Protein AF-A0A972EJI6-F1 (afdb_monomer_lite)

Structure (mmCIF, N/CA/C/O backbone):
data_AF-A0A972EJI6-F1
#
_entry.id   AF-A0A972EJI6-F1
#
loop_
_atom_site.group_PDB
_atom_site.id
_atom_site.type_symbol
_atom_site.label_atom_id
_atom_site.label_alt_id
_atom_site.label_comp_id
_atom_site.label_asym_id
_atom_site.label_entity_id
_atom_site.label_seq_id
_atom_site.pdbx_PDB_ins_code
_atom_site.Cartn_x
_atom_site.Cartn_y
_atom_site.Cartn_z
_atom_site.occupancy
_atom_site.B_iso_or_equiv
_atom_site.auth_seq_id
_atom_site.auth_comp_id
_atom_site.auth_asym_id
_atom_site.auth_atom_id
_atom_site.pdbx_PDB_model_num
ATOM 1 N N . MET A 1 1 ? -33.332 1.200 27.938 1.00 52.50 1 MET A N 1
ATOM 2 C CA . MET A 1 1 ? -32.001 1.817 27.759 1.00 52.50 1 MET A CA 1
ATOM 3 C C . MET A 1 1 ? -31.130 1.325 28.891 1.00 52.50 1 MET A C 1
ATOM 5 O O . MET A 1 1 ? -31.566 1.422 30.030 1.00 52.50 1 MET A O 1
ATOM 9 N N . THR A 1 2 ? -29.968 0.755 28.588 1.00 66.50 2 THR A N 1
ATOM 10 C CA . THR A 1 2 ? -28.973 0.413 29.611 1.00 66.50 2 THR A CA 1
ATOM 11 C C . THR A 1 2 ? -28.464 1.700 30.270 1.00 66.50 2 THR A C 1
ATOM 13 O O . THR A 1 2 ? -28.158 2.647 29.538 1.00 66.50 2 THR A O 1
ATOM 16 N N . PRO A 1 3 ? -28.392 1.779 31.609 1.00 81.88 3 PRO A N 1
ATOM 17 C CA . PRO A 1 3 ? -27.899 2.966 32.300 1.00 81.88 3 PRO A CA 1
ATOM 18 C C . PRO A 1 3 ? -26.438 3.244 31.931 1.00 81.88 3 PRO A C 1
ATOM 20 O O . PRO A 1 3 ? -25.644 2.316 31.776 1.00 81.88 3 PRO A O 1
ATOM 23 N N . THR A 1 4 ? -26.069 4.517 31.803 1.00 83.44 4 THR A N 1
ATOM 24 C CA . THR A 1 4 ? -24.697 4.946 31.491 1.00 83.44 4 THR A CA 1
ATOM 25 C C . THR A 1 4 ? -24.092 5.739 32.642 1.00 83.44 4 THR A C 1
ATOM 27 O O . THR A 1 4 ? -24.804 6.487 33.309 1.00 83.44 4 THR A O 1
ATOM 30 N N . GLN A 1 5 ? -22.779 5.628 32.842 1.00 84.69 5 GLN A N 1
ATOM 31 C CA . GLN A 1 5 ? -22.019 6.412 33.820 1.00 84.69 5 GLN A CA 1
ATOM 32 C C . GLN A 1 5 ? -20.759 7.008 33.188 1.00 84.69 5 GLN A C 1
ATOM 34 O O . GLN A 1 5 ? -20.242 6.479 32.205 1.00 84.69 5 GLN A O 1
ATOM 39 N N . TRP A 1 6 ? -20.256 8.099 33.761 1.00 80.69 6 TRP A N 1
ATOM 40 C CA . TRP A 1 6 ? -18.961 8.659 33.386 1.00 80.69 6 TRP A CA 1
ATOM 41 C C . TRP A 1 6 ? -17.850 7.956 34.157 1.00 80.69 6 TRP A C 1
ATOM 43 O O . TRP A 1 6 ? -17.898 7.885 35.383 1.00 80.69 6 TRP A O 1
ATOM 53 N N . LEU A 1 7 ? -16.843 7.466 33.441 1.00 73.50 7 LEU A N 1
ATOM 54 C CA . LEU A 1 7 ? -15.664 6.844 34.028 1.00 73.50 7 LEU A CA 1
ATOM 55 C C . LEU A 1 7 ? -14.427 7.311 33.264 1.00 73.50 7 LEU A C 1
ATOM 57 O O . LEU A 1 7 ? -14.339 7.117 32.054 1.00 73.50 7 LEU A O 1
ATOM 61 N N . ASP A 1 8 ? -13.500 7.968 33.960 1.00 76.12 8 ASP A N 1
ATOM 62 C CA . ASP A 1 8 ? -12.269 8.532 33.384 1.00 76.12 8 ASP A CA 1
ATOM 63 C C . ASP A 1 8 ? -12.517 9.429 32.151 1.00 76.12 8 ASP A C 1
ATOM 65 O O . ASP A 1 8 ? -11.755 9.424 31.187 1.00 76.12 8 ASP A O 1
ATOM 69 N N . GLY A 1 9 ? -13.625 10.182 32.154 1.00 69.12 9 GLY A N 1
ATOM 70 C CA . GLY A 1 9 ? -14.005 11.064 31.044 1.00 69.12 9 GLY A CA 1
ATOM 71 C C . GLY A 1 9 ? -14.649 10.362 29.842 1.00 69.12 9 GLY A C 1
ATOM 72 O O . GLY A 1 9 ? -14.897 11.010 28.829 1.00 69.12 9 GLY A O 1
ATOM 73 N N . VAL A 1 10 ? -14.963 9.067 29.943 1.00 66.94 10 VAL A N 1
ATOM 74 C CA . VAL A 1 10 ? -15.654 8.288 28.904 1.00 66.94 10 VAL A CA 1
ATOM 75 C C . VAL A 1 10 ? -17.023 7.840 29.417 1.00 66.94 10 VAL A C 1
ATOM 77 O O . VAL A 1 10 ? -17.150 7.371 30.548 1.00 66.94 10 VAL A O 1
ATOM 80 N N . LEU A 1 11 ? -18.062 7.982 28.589 1.00 70.81 11 LEU A N 1
ATOM 81 C CA . LEU A 1 11 ? -19.398 7.482 28.907 1.00 70.81 11 LEU A CA 1
ATOM 82 C C . LEU A 1 11 ? -19.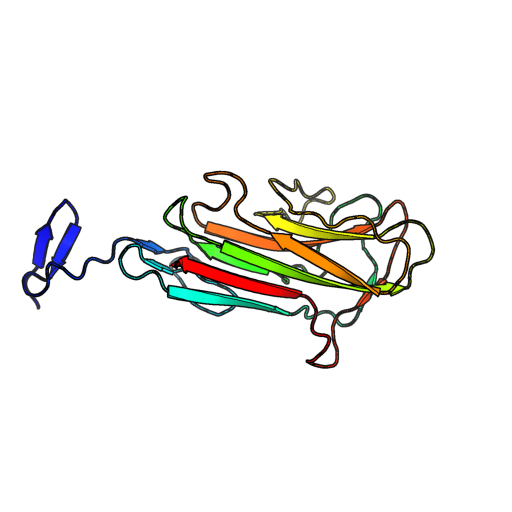441 5.966 28.657 1.00 70.81 11 LEU A C 1
ATOM 84 O O . LEU A 1 11 ? -19.216 5.512 27.536 1.00 70.81 11 LEU A O 1
ATOM 88 N N . VAL A 1 12 ? -19.716 5.182 29.697 1.00 73.81 12 VAL A N 1
ATOM 89 C CA . VAL A 1 12 ? -19.691 3.711 29.661 1.00 73.81 12 VAL A CA 1
ATOM 90 C C . VAL A 1 12 ? -21.018 3.124 30.132 1.00 73.81 12 VAL A C 1
ATOM 92 O O . VAL A 1 12 ? -21.779 3.781 30.844 1.00 73.81 12 VAL A O 1
ATOM 95 N N . SER A 1 13 ? -21.292 1.868 29.768 1.00 81.88 13 SER A N 1
ATOM 96 C CA . SER A 1 13 ? -22.402 1.117 30.367 1.00 81.88 13 SER A CA 1
ATOM 97 C C . SER A 1 13 ? -22.165 0.949 31.869 1.00 81.88 13 SER A C 1
ATOM 99 O O . SER A 1 13 ? -21.093 0.506 32.288 1.00 81.88 13 SER A O 1
ATOM 101 N N . ALA A 1 14 ? -23.166 1.277 32.685 1.00 82.75 14 ALA A N 1
ATOM 102 C CA . ALA A 1 14 ? -23.089 1.136 34.136 1.00 82.75 14 ALA A CA 1
ATOM 103 C C . ALA A 1 14 ? -22.939 -0.331 34.577 1.00 82.75 14 ALA A C 1
ATOM 105 O O . ALA A 1 14 ? -22.300 -0.610 35.586 1.00 82.75 14 ALA A O 1
ATOM 106 N N . GLU A 1 15 ? -23.472 -1.263 33.788 1.00 86.25 15 GLU A N 1
ATOM 107 C CA . GLU A 1 15 ? -23.472 -2.708 34.059 1.00 86.25 15 GLU A CA 1
A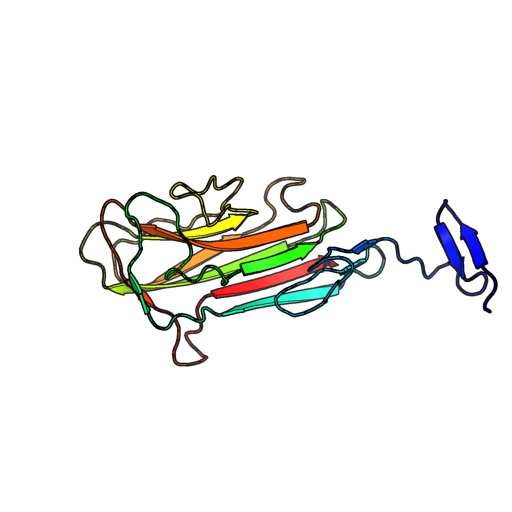TOM 108 C C . GLU A 1 15 ? -22.178 -3.399 33.612 1.00 86.25 15 GLU A C 1
ATOM 110 O O . GLU A 1 15 ? -21.918 -4.553 33.943 1.00 86.25 15 GLU A O 1
ATOM 115 N N . SER A 1 16 ? -21.365 -2.718 32.806 1.00 78.19 16 SER A N 1
ATOM 116 C CA . SER A 1 16 ? -20.155 -3.280 32.205 1.00 78.19 16 SER A CA 1
ATOM 117 C C . SER A 1 16 ? -19.075 -2.206 32.011 1.00 78.19 16 SER A C 1
ATOM 119 O O . SER A 1 16 ? -18.598 -2.003 30.894 1.00 78.19 16 SER A O 1
ATOM 121 N N . PRO A 1 17 ? -18.640 -1.524 33.092 1.00 70.94 17 PRO A N 1
ATOM 122 C CA . PRO A 1 17 ? -17.710 -0.389 33.018 1.00 70.94 17 PRO A CA 1
ATOM 123 C C . PRO A 1 17 ? -16.302 -0.757 32.511 1.00 70.94 17 PRO A C 1
ATOM 125 O O . PRO A 1 17 ? -15.508 0.126 32.180 1.00 70.94 17 PRO A O 1
ATOM 128 N N . ALA A 1 18 ? -15.992 -2.057 32.442 1.00 69.00 18 ALA A N 1
ATOM 129 C CA . ALA A 1 18 ? -14.756 -2.590 31.876 1.00 69.00 18 ALA A CA 1
ATOM 130 C C . ALA A 1 18 ? -14.738 -2.589 30.333 1.00 69.00 18 ALA A C 1
ATOM 132 O O . ALA A 1 18 ? -13.664 -2.560 29.736 1.00 69.00 18 ALA A O 1
ATOM 133 N N . TYR A 1 19 ? -15.900 -2.579 29.669 1.00 59.84 19 TYR A N 1
ATOM 134 C CA . TYR A 1 19 ? -15.992 -2.568 28.207 1.00 59.84 19 TYR A CA 1
ATOM 135 C C . TYR A 1 19 ? -15.984 -1.127 27.693 1.00 59.84 19 TYR A C 1
ATOM 137 O O . TYR A 1 19 ? -17.023 -0.522 27.431 1.00 59.84 19 TYR A O 1
ATOM 145 N N . ARG A 1 20 ? -14.779 -0.564 27.577 1.00 65.75 20 ARG A N 1
ATOM 146 C CA . ARG A 1 20 ? -14.538 0.782 27.040 1.00 65.75 20 ARG A CA 1
ATOM 147 C C . ARG A 1 20 ? -14.055 0.669 25.599 1.00 65.75 20 ARG A C 1
ATOM 149 O O . ARG A 1 20 ? -13.001 0.075 25.362 1.00 65.75 20 ARG A O 1
ATOM 156 N N . TYR A 1 21 ? -14.769 1.273 24.650 1.00 66.94 21 TYR A N 1
ATOM 157 C CA . TYR A 1 21 ? -14.193 1.526 23.330 1.00 66.94 21 TYR A CA 1
ATOM 158 C C . TYR A 1 21 ? -13.348 2.796 23.420 1.00 66.94 21 TYR A C 1
ATOM 160 O O . TYR A 1 21 ? -13.871 3.907 23.350 1.00 66.94 21 TYR A O 1
ATOM 168 N N . LEU A 1 22 ? -12.045 2.623 23.629 1.00 74.44 22 LEU A N 1
ATOM 169 C CA . LEU A 1 22 ? -11.073 3.691 23.441 1.00 74.44 22 LEU A CA 1
ATOM 170 C C . LEU A 1 22 ? -10.313 3.369 22.165 1.00 74.44 22 LEU A C 1
ATOM 172 O O . LEU A 1 22 ? -9.576 2.387 22.095 1.00 74.44 22 LEU A O 1
ATOM 176 N N . GLY A 1 23 ? -10.566 4.152 21.130 1.00 78.12 23 GLY A N 1
ATOM 177 C CA . GLY A 1 23 ? -10.145 3.788 19.797 1.00 78.12 23 GLY A CA 1
ATOM 178 C C . GLY A 1 23 ? -10.252 4.935 18.817 1.00 78.12 23 GLY A C 1
ATOM 179 O O . GLY A 1 23 ? -10.866 5.962 19.102 1.00 78.12 23 GLY A O 1
ATOM 180 N N . THR A 1 24 ? -9.677 4.730 17.642 1.00 83.81 24 THR A N 1
ATOM 181 C CA . THR A 1 24 ? -9.702 5.703 16.551 1.00 83.81 24 THR A CA 1
ATOM 182 C C . THR A 1 24 ? -10.513 5.120 15.408 1.00 83.81 24 THR A C 1
ATOM 184 O O . THR A 1 24 ? -10.390 3.935 15.094 1.00 83.81 24 THR A O 1
ATOM 187 N N . ILE A 1 25 ? -11.359 5.945 14.793 1.00 88.38 25 ILE A N 1
ATOM 188 C CA . ILE A 1 25 ? -12.109 5.578 13.592 1.00 88.38 25 ILE A CA 1
ATOM 189 C C . ILE A 1 25 ? -11.678 6.502 12.456 1.00 88.38 25 ILE A C 1
ATOM 191 O O . ILE A 1 25 ? -11.780 7.722 12.560 1.00 88.38 25 ILE A O 1
ATOM 195 N N . GLY A 1 26 ? -11.192 5.908 11.371 1.00 87.56 26 GLY A N 1
ATOM 196 C CA . GLY A 1 26 ? -10.945 6.576 10.103 1.00 87.56 26 GLY A CA 1
ATOM 197 C C . GLY A 1 26 ? -12.219 6.649 9.262 1.00 87.56 26 GLY A C 1
ATOM 198 O O . GLY A 1 26 ? -13.062 5.746 9.286 1.00 87.56 26 GLY A O 1
ATOM 199 N N . LEU A 1 27 ? -12.354 7.723 8.489 1.00 87.50 27 LEU A N 1
ATOM 200 C CA . LEU A 1 27 ? -13.422 7.862 7.505 1.00 87.50 27 LEU A CA 1
ATOM 201 C C . LEU A 1 27 ? -12.928 7.420 6.129 1.00 87.50 27 LEU A C 1
ATOM 203 O O . LEU A 1 27 ? -11.801 7.693 5.725 1.00 87.50 27 LEU A O 1
ATOM 207 N N . THR A 1 28 ? -13.803 6.747 5.391 1.00 85.25 28 THR A N 1
ATOM 208 C CA . THR A 1 28 ? -13.543 6.311 4.010 1.00 85.25 28 THR A CA 1
ATOM 209 C C . THR A 1 28 ? -14.260 7.150 2.969 1.00 85.25 28 THR A C 1
ATOM 211 O O . THR A 1 28 ? -13.822 7.178 1.822 1.00 85.25 28 THR A O 1
ATOM 214 N N . ALA A 1 29 ? -15.330 7.818 3.392 1.00 81.94 29 ALA A N 1
ATOM 215 C CA . ALA A 1 29 ? -16.074 8.851 2.691 1.00 81.94 29 ALA A CA 1
ATOM 216 C C . ALA A 1 29 ? -16.778 9.726 3.745 1.00 81.94 29 ALA A C 1
ATOM 218 O O . ALA A 1 29 ? -16.687 9.451 4.946 1.00 81.94 29 ALA A O 1
ATOM 219 N N . ASN A 1 30 ? -17.500 10.759 3.310 1.00 80.81 30 ASN A N 1
ATOM 220 C CA . ASN A 1 30 ? -18.225 11.655 4.211 1.00 80.81 30 ASN A CA 1
ATOM 221 C C . ASN A 1 30 ? -19.192 10.880 5.116 1.00 80.81 30 ASN A C 1
ATOM 223 O O . ASN A 1 30 ? -20.197 10.347 4.653 1.00 80.81 30 ASN A O 1
ATOM 227 N N . GLY A 1 31 ? -18.861 10.813 6.408 1.00 78.69 31 GLY A N 1
ATOM 228 C CA . GLY A 1 31 ? -19.663 10.134 7.428 1.00 78.69 31 GLY A CA 1
ATOM 229 C C . GLY A 1 31 ? -19.680 8.603 7.344 1.00 78.69 31 GLY A C 1
ATOM 230 O O . GLY A 1 31 ? -20.429 7.980 8.090 1.00 78.69 31 GLY A O 1
ATOM 231 N N . VAL A 1 32 ? -18.875 7.983 6.473 1.00 84.62 32 VAL A N 1
ATOM 232 C CA . VAL A 1 32 ? -18.873 6.524 6.272 1.00 84.62 32 VAL A CA 1
ATOM 233 C C . VAL A 1 32 ? -17.516 5.932 6.629 1.00 84.62 32 VAL A C 1
ATOM 235 O O . VAL A 1 32 ? -16.483 6.313 6.070 1.00 84.62 32 VAL A O 1
ATOM 238 N N . THR A 1 33 ? -17.526 4.930 7.505 1.00 86.00 33 THR A N 1
ATOM 239 C CA . THR A 1 33 ? -16.377 4.066 7.785 1.00 86.00 33 THR A CA 1
ATOM 240 C C . THR A 1 33 ? -16.641 2.660 7.253 1.00 86.00 33 THR A C 1
ATOM 242 O O . THR A 1 33 ? -17.786 2.208 7.205 1.00 86.00 33 THR A O 1
ATOM 245 N N . LYS A 1 34 ? -15.588 1.967 6.829 1.00 85.44 34 LYS A N 1
ATOM 246 C CA . LYS A 1 34 ? -15.645 0.548 6.474 1.00 85.44 34 LYS A CA 1
ATOM 247 C C . LYS A 1 34 ? -14.439 -0.148 7.059 1.00 85.44 34 LYS A C 1
ATOM 249 O O . LYS A 1 34 ? -13.348 0.414 7.060 1.00 85.44 34 LYS A O 1
ATOM 254 N N . ASP A 1 35 ? -14.644 -1.386 7.478 1.00 88.75 35 ASP A N 1
ATOM 255 C CA . ASP A 1 35 ? -13.554 -2.228 7.922 1.00 88.75 35 ASP A CA 1
ATOM 256 C C . ASP A 1 35 ? -13.437 -3.477 7.060 1.00 88.75 35 ASP A C 1
ATOM 258 O O . ASP A 1 35 ? -14.309 -4.342 7.043 1.00 88.75 35 ASP A O 1
ATOM 262 N N . THR A 1 36 ? -12.372 -3.535 6.275 1.00 91.75 36 THR A N 1
ATOM 263 C CA . THR A 1 36 ? -12.149 -4.557 5.256 1.00 91.75 36 THR A CA 1
ATOM 264 C C . THR A 1 36 ? -10.668 -4.915 5.187 1.00 91.75 36 THR A C 1
ATOM 266 O O . THR A 1 36 ? -9.815 -4.261 5.780 1.00 91.75 36 THR A O 1
ATOM 269 N N . VAL A 1 37 ? -10.334 -5.950 4.418 1.00 92.12 37 VAL A N 1
ATOM 270 C CA . VAL A 1 37 ? -8.941 -6.379 4.214 1.00 92.12 37 VAL A CA 1
ATOM 271 C C . VAL A 1 37 ? -8.084 -5.308 3.510 1.00 92.12 37 VAL A C 1
ATOM 273 O O . VAL A 1 37 ? -6.866 -5.328 3.642 1.00 92.12 37 VAL A O 1
ATOM 276 N N . THR A 1 38 ? -8.679 -4.349 2.797 1.00 93.00 38 THR A N 1
ATOM 277 C CA . THR A 1 38 ? -7.950 -3.226 2.173 1.00 93.00 38 THR A CA 1
ATOM 278 C C . THR A 1 38 ? -7.983 -1.947 3.005 1.00 93.00 38 THR A C 1
ATOM 280 O O . THR A 1 38 ? -7.195 -1.038 2.759 1.00 93.00 38 THR A O 1
ATOM 283 N N . ASP A 1 39 ? -8.899 -1.860 3.969 1.00 93.38 39 ASP A N 1
ATOM 284 C CA . ASP A 1 39 ? -9.193 -0.650 4.731 1.00 93.38 39 ASP A CA 1
ATOM 285 C C . ASP A 1 39 ? -9.452 -1.008 6.192 1.00 93.38 39 ASP A C 1
ATOM 287 O O . ASP A 1 39 ? -10.551 -1.439 6.535 1.00 93.38 39 ASP A O 1
ATOM 291 N N . ARG A 1 40 ? -8.454 -0.829 7.055 1.00 92.81 40 ARG A N 1
ATOM 292 C CA . ARG A 1 40 ? -8.564 -1.075 8.499 1.00 92.81 40 ARG A CA 1
ATOM 293 C C . ARG A 1 40 ? -8.821 0.238 9.220 1.00 92.81 40 ARG A C 1
ATOM 295 O O . ARG A 1 40 ? -7.892 0.905 9.659 1.00 92.81 40 ARG A O 1
ATOM 302 N N . MET A 1 41 ? -10.081 0.661 9.243 1.00 91.44 41 MET A N 1
ATOM 303 C CA . MET A 1 41 ? -10.488 2.016 9.653 1.00 91.44 41 MET A CA 1
ATOM 304 C C . MET A 1 41 ? -10.971 2.097 11.096 1.00 91.44 41 MET A C 1
ATOM 306 O O . MET A 1 41 ? -11.436 3.142 11.529 1.00 91.44 41 MET A O 1
ATOM 310 N N . VAL A 1 42 ? -10.891 1.001 11.832 1.00 88.62 42 VAL A N 1
ATOM 311 C CA . VAL A 1 42 ? -11.285 0.911 13.235 1.00 88.62 42 VAL A CA 1
ATOM 312 C C . VAL A 1 42 ? -10.062 0.420 13.987 1.00 88.62 42 VAL A C 1
ATOM 314 O O . VAL A 1 42 ? -9.471 -0.568 13.565 1.00 88.62 42 VAL A O 1
ATOM 317 N N . TRP A 1 43 ? -9.672 1.092 15.061 1.00 87.38 43 TRP A N 1
ATOM 318 C CA . TRP A 1 43 ? -8.576 0.674 15.933 1.00 87.38 43 TRP A CA 1
ATOM 319 C C . TRP A 1 43 ? -9.039 0.748 17.383 1.00 87.38 43 TRP A C 1
ATOM 321 O O . TRP A 1 43 ? -9.603 1.770 17.776 1.00 87.38 43 TRP A O 1
ATOM 331 N N . ASN A 1 44 ? -8.807 -0.302 18.169 1.00 83.62 44 ASN A N 1
ATOM 332 C CA . ASN A 1 44 ? -9.231 -0.403 19.563 1.00 83.62 44 ASN A CA 1
ATOM 333 C C . ASN A 1 44 ? -8.045 -0.708 20.486 1.00 83.62 44 ASN A C 1
ATOM 335 O O . ASN A 1 44 ? -7.421 -1.764 20.393 1.00 83.62 44 ASN A O 1
ATOM 339 N N . LEU A 1 45 ? -7.800 0.183 21.448 1.00 80.00 45 LEU A N 1
ATOM 340 C CA . LEU A 1 45 ? -6.745 0.023 22.449 1.00 80.00 45 LEU A CA 1
ATOM 341 C C . LEU A 1 45 ? -6.916 -1.247 23.287 1.00 80.00 45 LEU A C 1
ATOM 343 O O . LEU A 1 45 ? -5.952 -1.952 23.563 1.00 80.00 45 LEU A O 1
ATOM 347 N N . ASN A 1 46 ? -8.143 -1.531 23.717 1.00 74.06 46 ASN A N 1
ATOM 348 C CA . ASN A 1 46 ? -8.415 -2.580 24.699 1.00 74.06 46 ASN A CA 1
ATOM 349 C C . ASN A 1 46 ? -8.669 -3.948 24.053 1.00 74.06 46 ASN A C 1
ATOM 351 O O . ASN A 1 46 ? -8.993 -4.909 24.750 1.00 74.06 46 ASN A O 1
ATOM 355 N N . HIS A 1 47 ? -8.562 -4.040 22.727 1.00 69.56 47 HIS A N 1
ATOM 356 C CA . HIS A 1 47 ? -8.770 -5.281 21.993 1.00 69.56 47 HIS A CA 1
ATOM 357 C C . HIS A 1 47 ? -7.872 -5.357 20.748 1.00 69.56 47 HIS A C 1
ATOM 359 O O . HIS A 1 47 ? -8.391 -5.450 19.635 1.00 69.56 47 HIS A O 1
ATOM 365 N N . PRO A 1 48 ? -6.535 -5.300 20.906 1.00 72.19 48 PRO A N 1
ATOM 366 C CA . PRO A 1 48 ? -5.635 -5.355 19.768 1.00 72.19 48 PRO A CA 1
ATOM 367 C C . PRO A 1 48 ? -5.720 -6.740 19.128 1.00 72.19 48 PRO A C 1
ATOM 369 O O . PRO A 1 48 ? -5.337 -7.748 19.726 1.00 72.19 48 PRO A O 1
ATOM 372 N N . MET A 1 49 ? -6.223 -6.796 17.900 1.00 79.12 49 MET A N 1
ATOM 373 C CA . MET A 1 49 ? -6.233 -8.004 17.091 1.00 79.12 49 MET A CA 1
ATOM 374 C C . MET A 1 49 ? -5.263 -7.859 15.930 1.00 79.12 49 MET A C 1
ATOM 376 O O . MET A 1 49 ? -5.104 -6.791 15.342 1.00 79.12 49 MET A O 1
ATOM 380 N N . HIS A 1 50 ? -4.635 -8.973 15.565 1.00 86.38 50 HIS A N 1
ATOM 381 C CA . HIS A 1 50 ? -3.853 -9.055 14.341 1.00 86.38 50 HIS A CA 1
ATOM 382 C C . HIS A 1 50 ? -4.804 -9.122 13.152 1.00 86.38 50 HIS A C 1
ATOM 384 O O . HIS A 1 50 ? -5.540 -10.098 12.977 1.00 86.38 50 HIS A O 1
ATOM 390 N N . ARG A 1 51 ? -4.859 -8.044 12.370 1.00 90.12 51 ARG A N 1
ATOM 391 C CA . ARG A 1 51 ? -5.875 -7.882 11.330 1.00 90.12 51 ARG A CA 1
ATOM 392 C C . ARG A 1 51 ? -5.207 -7.780 9.968 1.00 90.12 51 ARG A C 1
ATOM 394 O O . ARG A 1 51 ? -4.423 -6.858 9.744 1.00 90.12 51 ARG A O 1
ATOM 401 N N . PRO A 1 52 ? -5.510 -8.705 9.038 1.00 92.81 52 PRO A N 1
ATOM 402 C CA . PRO A 1 52 ? -4.775 -8.797 7.789 1.00 92.81 52 PRO A CA 1
ATOM 403 C C . PRO A 1 52 ? -5.071 -7.607 6.881 1.00 92.81 52 PRO A C 1
ATOM 405 O O . PRO A 1 52 ? -6.215 -7.145 6.795 1.00 92.81 52 PRO A O 1
ATOM 408 N N . LEU A 1 53 ? -4.039 -7.173 6.170 1.00 93.19 53 LEU A N 1
ATOM 409 C CA . LEU A 1 53 ? -4.077 -6.183 5.105 1.00 93.19 53 LEU A CA 1
ATOM 410 C C . LEU A 1 53 ? -3.657 -6.855 3.801 1.00 93.19 53 LEU A C 1
ATOM 412 O O . LEU A 1 53 ? -2.637 -7.544 3.758 1.00 93.19 53 LEU A O 1
ATOM 416 N N . ARG A 1 54 ? -4.435 -6.686 2.730 1.00 93.25 54 ARG A N 1
ATOM 417 C CA . ARG A 1 54 ? -4.073 -7.206 1.406 1.00 93.25 54 ARG A CA 1
ATOM 418 C C . ARG A 1 54 ? -4.734 -6.419 0.288 1.00 93.25 54 ARG A C 1
ATOM 420 O O . ARG A 1 54 ? -5.948 -6.242 0.290 1.00 93.25 54 ARG A O 1
ATOM 427 N N . LYS A 1 55 ? -3.948 -6.058 -0.723 1.00 93.88 55 LYS A N 1
ATOM 428 C CA . LYS A 1 55 ? -4.424 -5.517 -1.998 1.00 93.88 55 LYS A CA 1
ATOM 429 C C . LYS A 1 55 ? -3.584 -6.098 -3.127 1.00 93.88 55 LYS A C 1
ATOM 431 O O . LYS A 1 55 ? -2.364 -6.006 -3.086 1.00 93.88 55 LYS A O 1
ATOM 436 N N . LEU A 1 56 ? -4.232 -6.705 -4.115 1.00 92.06 56 LEU A N 1
ATOM 437 C CA . LEU A 1 56 ? -3.555 -7.215 -5.307 1.00 92.06 56 LEU A CA 1
ATOM 438 C C . LEU A 1 56 ? -3.569 -6.165 -6.412 1.00 92.06 56 LEU A C 1
ATOM 440 O O . LEU A 1 56 ? -4.526 -5.391 -6.503 1.00 92.06 56 LEU A O 1
ATOM 444 N N . CYS A 1 57 ? -2.523 -6.161 -7.237 1.00 91.19 57 CYS A N 1
ATOM 445 C CA . CYS A 1 57 ? -2.496 -5.343 -8.442 1.00 91.19 57 CYS A CA 1
ATOM 446 C C . CYS A 1 57 ? -3.606 -5.794 -9.396 1.00 91.19 57 CYS A C 1
ATOM 448 O O . CYS A 1 57 ? -3.775 -6.988 -9.647 1.00 91.19 57 CYS A O 1
ATOM 450 N N . SER A 1 58 ? -4.365 -4.830 -9.904 1.00 88.56 58 SER A N 1
ATOM 451 C CA . SER A 1 58 ? -5.463 -5.054 -10.849 1.00 88.56 58 SER A CA 1
ATOM 452 C C . SER A 1 58 ? -5.025 -4.960 -12.312 1.00 88.56 58 SER A C 1
ATOM 454 O O . SER A 1 58 ? -5.725 -5.431 -13.208 1.00 88.56 58 SER A O 1
ATOM 456 N N . VAL A 1 59 ? -3.855 -4.374 -12.561 1.00 88.12 59 VAL A N 1
ATOM 457 C CA . VAL A 1 59 ? -3.296 -4.167 -13.897 1.00 88.12 59 VAL A CA 1
ATOM 458 C C . VAL A 1 59 ? -2.512 -5.402 -14.315 1.00 88.12 59 VAL A C 1
ATOM 460 O O . VAL A 1 59 ? -1.616 -5.819 -13.600 1.00 88.12 59 VAL A O 1
ATOM 463 N N . THR A 1 60 ? -2.807 -5.985 -15.481 1.00 87.44 60 THR A N 1
ATOM 464 C CA . THR A 1 60 ? -2.112 -7.202 -15.954 1.00 87.44 60 THR A CA 1
ATOM 465 C C . THR A 1 60 ? -0.642 -6.954 -16.267 1.00 87.44 60 THR A C 1
ATOM 467 O O . THR A 1 60 ? 0.206 -7.765 -15.913 1.00 87.44 60 THR A O 1
ATOM 470 N N . GLN A 1 61 ? -0.334 -5.851 -16.941 1.00 88.50 61 GLN A N 1
ATOM 471 C CA . GLN A 1 61 ? 1.025 -5.442 -17.266 1.00 88.50 61 GLN A CA 1
ATOM 472 C C . GLN A 1 61 ? 1.000 -3.987 -17.721 1.00 88.50 61 GLN A C 1
ATOM 474 O O . GLN A 1 61 ? 0.088 -3.599 -18.451 1.00 88.50 61 GLN A O 1
ATOM 479 N N . ASN A 1 62 ? 1.984 -3.191 -17.312 1.00 90.81 62 ASN A N 1
ATOM 480 C CA . ASN A 1 62 ? 2.140 -1.831 -17.818 1.00 90.81 62 ASN A CA 1
ATOM 481 C C . ASN A 1 62 ? 3.579 -1.330 -17.673 1.00 90.81 62 ASN A C 1
ATOM 483 O O . ASN A 1 62 ? 4.333 -1.783 -16.808 1.00 90.81 62 ASN A O 1
ATOM 487 N N . THR A 1 63 ? 3.957 -0.384 -18.522 1.00 90.31 63 THR A N 1
ATOM 488 C CA . THR A 1 63 ? 5.277 0.247 -18.496 1.00 90.31 63 THR A CA 1
ATOM 489 C C . THR A 1 63 ? 5.315 1.349 -17.443 1.00 90.31 63 THR A C 1
ATOM 491 O O . THR A 1 63 ? 4.301 1.999 -17.175 1.00 90.31 63 THR A O 1
ATOM 494 N N . ASN A 1 64 ? 6.481 1.582 -16.835 1.00 86.25 64 ASN A N 1
ATOM 495 C CA . ASN A 1 64 ? 6.669 2.763 -16.002 1.00 86.25 64 ASN A CA 1
ATOM 496 C C . ASN A 1 64 ? 6.331 4.026 -16.809 1.00 86.25 64 ASN A C 1
ATOM 498 O O . ASN A 1 64 ? 6.880 4.225 -17.889 1.00 86.25 64 ASN A O 1
ATOM 502 N N . ALA A 1 65 ? 5.426 4.856 -16.291 1.00 82.44 65 ALA A N 1
ATOM 503 C CA . ALA A 1 65 ? 4.978 6.062 -16.978 1.00 82.44 65 ALA A CA 1
ATOM 504 C C . ALA A 1 65 ? 6.092 7.113 -17.095 1.00 82.44 65 ALA A C 1
ATOM 506 O O . ALA A 1 65 ? 6.138 7.842 -18.084 1.00 82.44 65 ALA A O 1
ATOM 507 N N . VAL A 1 66 ? 6.966 7.207 -16.084 1.00 85.25 66 VAL A N 1
ATOM 508 C CA . VAL A 1 66 ? 7.987 8.257 -15.992 1.00 85.25 66 VAL A CA 1
ATOM 509 C C . VAL A 1 66 ? 9.306 7.667 -15.473 1.00 85.25 66 VAL A C 1
ATOM 511 O O . VAL A 1 66 ? 9.341 7.144 -14.355 1.00 85.25 66 VAL A O 1
ATOM 514 N N . PRO A 1 67 ? 10.409 7.741 -16.243 1.00 86.69 67 PRO A N 1
ATOM 515 C CA . PRO A 1 67 ? 11.729 7.362 -15.755 1.00 86.69 67 PRO A CA 1
ATOM 516 C C . PRO A 1 67 ? 12.256 8.399 -14.759 1.00 86.69 67 PRO A C 1
ATOM 518 O O . PRO A 1 67 ? 11.952 9.586 -14.851 1.00 86.69 67 PRO A O 1
ATOM 521 N N . GLY A 1 68 ? 13.091 7.967 -13.818 1.00 86.44 68 GLY A N 1
ATOM 522 C CA . GLY A 1 68 ? 13.729 8.869 -12.860 1.00 86.44 68 GLY A CA 1
ATOM 523 C C . GLY A 1 68 ? 12.794 9.412 -11.774 1.00 86.44 68 GLY A C 1
ATOM 524 O O . GLY A 1 68 ? 13.220 10.251 -10.983 1.00 86.44 68 GLY A O 1
ATOM 525 N N . ALA A 1 69 ? 11.557 8.916 -11.700 1.00 87.00 69 ALA A N 1
ATOM 526 C CA . ALA A 1 69 ? 10.559 9.304 -10.714 1.00 87.00 69 ALA A CA 1
ATOM 527 C C . ALA A 1 69 ? 9.932 8.076 -10.045 1.00 87.00 69 ALA A C 1
ATOM 529 O O . ALA A 1 69 ? 9.856 6.990 -10.628 1.00 87.00 69 ALA A O 1
ATOM 530 N N . TRP A 1 70 ? 9.482 8.258 -8.803 1.00 88.69 70 TRP A N 1
ATOM 531 C CA . TRP A 1 70 ? 8.596 7.295 -8.165 1.00 88.69 70 TRP A CA 1
ATOM 532 C C . TRP A 1 70 ? 7.203 7.462 -8.754 1.00 88.69 70 TRP A C 1
ATOM 534 O O . TRP A 1 70 ? 6.704 8.580 -8.849 1.00 88.69 70 TRP A O 1
ATOM 544 N N . VAL A 1 71 ? 6.565 6.352 -9.106 1.00 89.00 71 VAL A N 1
ATOM 545 C CA . VAL A 1 71 ? 5.182 6.330 -9.597 1.00 89.00 71 VAL A CA 1
ATOM 546 C C . VAL A 1 71 ? 4.428 5.129 -9.019 1.00 89.00 71 VAL A C 1
ATOM 548 O O . VAL A 1 71 ? 5.067 4.206 -8.504 1.00 89.00 71 VAL A O 1
ATOM 551 N N . PRO A 1 72 ? 3.091 5.072 -9.122 1.00 90.81 72 PRO A N 1
ATOM 552 C CA . PRO A 1 72 ? 2.327 3.886 -8.747 1.00 90.81 72 PRO A CA 1
ATOM 553 C C . PRO A 1 72 ? 2.766 2.650 -9.527 1.00 90.81 72 PRO A C 1
ATOM 555 O O . PRO A 1 72 ? 2.969 2.704 -10.744 1.00 90.81 72 PRO A O 1
ATOM 558 N N . TYR A 1 73 ? 2.880 1.523 -8.827 1.00 92.00 73 TYR A N 1
ATOM 559 C CA . TYR A 1 73 ? 3.267 0.249 -9.426 1.00 92.00 73 TYR A CA 1
ATOM 560 C C . TYR A 1 73 ? 2.366 -0.099 -10.615 1.00 92.00 73 TYR A C 1
ATOM 562 O O . TYR A 1 73 ? 1.145 -0.147 -10.475 1.00 92.00 73 TYR A O 1
ATOM 570 N N . ALA A 1 74 ? 2.969 -0.350 -11.781 1.00 90.06 74 ALA A N 1
ATOM 571 C CA . ALA A 1 74 ? 2.261 -0.649 -13.031 1.00 90.06 74 ALA A CA 1
ATOM 572 C C . ALA A 1 74 ? 1.144 0.365 -13.385 1.00 90.06 74 ALA A C 1
ATOM 574 O O . ALA A 1 74 ? 0.192 0.021 -14.083 1.00 90.06 74 ALA A O 1
ATOM 575 N N . GLN A 1 75 ? 1.259 1.614 -12.913 1.00 89.06 75 GLN A N 1
ATOM 576 C CA . GLN A 1 75 ? 0.237 2.664 -13.033 1.00 89.06 75 GLN A CA 1
ATOM 577 C C . GLN A 1 75 ? -1.097 2.338 -12.325 1.00 89.06 75 GLN A C 1
ATOM 579 O O . GLN A 1 75 ? -2.107 2.998 -12.566 1.00 89.06 75 GLN A O 1
ATOM 584 N N . ASP A 1 76 ? -1.123 1.353 -11.421 1.00 90.38 76 ASP A N 1
ATOM 585 C CA . ASP A 1 76 ? -2.297 1.043 -10.603 1.00 90.38 76 ASP A CA 1
ATOM 586 C C . ASP A 1 76 ? -2.393 2.016 -9.419 1.00 90.38 76 ASP A C 1
ATOM 588 O O . ASP A 1 76 ? -1.922 1.750 -8.312 1.00 90.38 76 ASP A O 1
ATOM 592 N N . ALA A 1 77 ? -3.038 3.158 -9.655 1.00 89.12 77 ALA A N 1
ATOM 593 C CA . ALA A 1 77 ? -3.312 4.173 -8.636 1.00 89.12 77 ALA A CA 1
ATOM 594 C C . ALA A 1 77 ? -4.109 3.632 -7.431 1.00 89.12 77 ALA A C 1
ATOM 596 O O . ALA A 1 77 ? -4.035 4.188 -6.338 1.00 89.12 77 ALA A O 1
ATOM 597 N N . ASN A 1 78 ? -4.858 2.539 -7.608 1.00 91.06 78 ASN A N 1
ATOM 598 C CA . ASN A 1 78 ? -5.680 1.945 -6.558 1.00 91.06 78 ASN A CA 1
ATOM 599 C C . ASN A 1 78 ? -4.946 0.853 -5.772 1.00 91.06 78 ASN A C 1
ATOM 601 O O . ASN A 1 78 ? -5.552 0.250 -4.879 1.00 91.06 78 ASN A O 1
ATOM 605 N N . LEU A 1 79 ? -3.676 0.563 -6.083 1.00 92.75 79 LEU A N 1
ATOM 606 C CA . LEU A 1 79 ? -2.868 -0.436 -5.384 1.00 92.75 79 LEU A CA 1
ATOM 607 C C . LEU A 1 79 ? -2.365 0.100 -4.042 1.00 92.75 79 LEU A C 1
ATOM 609 O O . LEU A 1 79 ? -1.170 0.297 -3.807 1.00 92.75 79 LEU A O 1
ATOM 613 N N . ALA A 1 80 ? -3.328 0.319 -3.155 1.00 94.00 80 ALA A N 1
ATOM 614 C CA . ALA A 1 80 ? -3.123 0.859 -1.834 1.00 94.00 80 ALA A CA 1
ATOM 615 C C . ALA A 1 80 ? -3.925 0.103 -0.778 1.00 94.00 80 ALA A C 1
ATOM 617 O O . ALA A 1 80 ? -4.977 -0.485 -1.053 1.00 94.00 80 ALA A O 1
ATOM 618 N N . VAL A 1 81 ? -3.424 0.160 0.450 1.00 94.62 81 VAL A N 1
ATOM 619 C CA . VAL A 1 81 ? -4.174 -0.189 1.656 1.00 94.62 81 VAL A CA 1
ATOM 620 C C . VAL A 1 81 ? -4.217 1.014 2.578 1.00 94.62 81 VAL A C 1
ATOM 622 O O . VAL A 1 81 ? -3.278 1.808 2.615 1.00 94.62 81 VAL A O 1
ATOM 625 N N . ARG A 1 82 ? -5.296 1.148 3.341 1.00 94.31 82 ARG A N 1
ATOM 626 C CA . ARG A 1 82 ? -5.435 2.222 4.322 1.00 94.31 82 ARG A CA 1
ATOM 627 C C . ARG A 1 82 ? -5.601 1.641 5.708 1.00 94.31 82 ARG A C 1
ATOM 629 O O . ARG A 1 82 ? -6.301 0.642 5.890 1.00 94.31 82 ARG A O 1
ATOM 636 N N . VAL A 1 83 ? -4.998 2.287 6.689 1.00 92.06 83 VAL A N 1
ATOM 637 C CA . VAL A 1 83 ? -5.124 1.883 8.086 1.00 92.06 83 VAL A CA 1
ATOM 638 C C . VAL A 1 83 ? -5.146 3.100 8.989 1.00 92.06 83 VAL A C 1
ATOM 640 O O . VAL A 1 83 ? -4.465 4.088 8.725 1.00 92.06 83 VAL A O 1
ATOM 643 N N . VAL A 1 84 ? -5.955 3.017 10.040 1.00 91.44 84 VAL A N 1
ATOM 644 C CA . VAL A 1 84 ? -5.892 3.934 11.169 1.00 91.44 84 VAL A CA 1
ATOM 645 C C . VAL A 1 84 ? -5.194 3.247 12.334 1.00 91.44 84 VAL A C 1
ATOM 647 O O . VAL A 1 84 ? -5.521 2.111 12.676 1.00 91.44 84 VAL A O 1
ATOM 650 N N . THR A 1 85 ? -4.250 3.935 12.963 1.00 88.25 85 THR A N 1
ATOM 651 C CA . THR A 1 85 ? -3.683 3.508 14.243 1.00 88.25 85 THR A CA 1
ATOM 652 C C . THR A 1 85 ? -3.891 4.601 15.286 1.00 88.25 85 THR A C 1
ATOM 654 O O . THR A 1 85 ? -3.806 5.794 14.987 1.00 88.25 85 THR A O 1
ATOM 657 N N . GLY A 1 86 ? -4.233 4.208 16.513 1.00 81.81 86 GLY A N 1
ATOM 658 C CA . GLY A 1 86 ? -4.490 5.149 17.611 1.00 81.81 86 GLY A CA 1
ATOM 659 C C . GLY A 1 86 ? -3.337 5.305 18.597 1.00 81.81 86 GLY A C 1
ATOM 660 O O . GLY A 1 86 ? -3.388 6.184 19.453 1.00 81.81 86 GLY A O 1
ATOM 661 N N . LEU A 1 87 ? -2.290 4.485 18.483 1.00 81.25 87 LEU A N 1
ATOM 662 C CA . LEU A 1 87 ? -1.103 4.563 19.326 1.00 81.25 87 LEU A CA 1
ATOM 663 C C . LEU A 1 87 ? 0.163 4.393 18.508 1.00 81.25 87 LEU A C 1
ATOM 665 O O . LEU A 1 87 ? 0.223 3.601 17.578 1.00 81.25 87 LEU A O 1
ATOM 669 N N . ASN A 1 88 ? 1.210 5.085 18.937 1.00 75.88 88 ASN A N 1
ATOM 670 C CA . ASN A 1 88 ? 2.528 4.994 18.328 1.00 75.88 88 ASN A CA 1
ATOM 671 C C . ASN A 1 88 ? 3.125 3.570 18.400 1.00 75.88 88 ASN A C 1
ATOM 673 O O . ASN A 1 88 ? 3.794 3.115 17.478 1.00 75.88 88 ASN A O 1
ATOM 677 N N . SER A 1 89 ? 2.841 2.841 19.481 1.00 67.88 89 SER A N 1
ATOM 678 C CA . SER A 1 89 ? 3.253 1.444 19.638 1.00 67.88 89 SER A CA 1
ATOM 679 C C . SER A 1 89 ? 2.413 0.457 18.821 1.00 67.88 89 SER A C 1
ATOM 681 O O . SER A 1 89 ? 2.683 -0.738 18.882 1.00 67.88 89 SER A O 1
ATOM 683 N N . ALA A 1 90 ? 1.371 0.908 18.112 1.00 66.69 90 ALA A N 1
ATOM 684 C CA . ALA A 1 90 ? 0.599 0.025 17.252 1.00 66.69 90 ALA A CA 1
ATOM 685 C C . ALA A 1 90 ? 1.472 -0.425 16.075 1.00 66.69 90 ALA A C 1
ATOM 687 O O . ALA A 1 90 ? 2.040 0.386 15.338 1.00 66.69 90 ALA A O 1
ATOM 688 N N . GLU A 1 91 ? 1.593 -1.737 15.916 1.00 78.19 91 GLU A N 1
ATOM 689 C CA . GLU A 1 91 ? 2.423 -2.330 14.879 1.00 78.19 91 GLU A CA 1
ATOM 690 C C . GLU A 1 91 ? 1.642 -2.406 13.565 1.00 78.19 91 GLU A C 1
ATOM 692 O O . GLU A 1 91 ? 0.544 -2.964 13.504 1.00 78.19 91 GLU A O 1
ATOM 697 N N . VAL A 1 92 ? 2.222 -1.843 12.505 1.00 86.81 92 VAL A N 1
ATOM 698 C CA . VAL A 1 92 ? 1.811 -2.079 11.120 1.00 86.81 92 VAL A CA 1
ATOM 699 C C . VAL A 1 92 ? 3.010 -2.664 10.396 1.00 86.81 92 VAL A C 1
ATOM 701 O O . VAL A 1 92 ? 4.101 -2.085 10.392 1.00 86.81 92 VAL A O 1
ATOM 704 N N . GLU A 1 93 ? 2.800 -3.808 9.760 1.00 89.62 93 GLU A N 1
ATOM 705 C CA . GLU A 1 93 ? 3.783 -4.417 8.879 1.00 89.62 93 GLU A CA 1
ATOM 706 C C . GLU A 1 93 ? 3.170 -4.600 7.500 1.00 89.62 93 GLU A C 1
ATOM 708 O O . GLU A 1 93 ? 2.087 -5.173 7.364 1.00 89.62 93 GLU A O 1
ATOM 713 N N . LEU A 1 94 ? 3.886 -4.150 6.470 1.00 91.88 94 LEU A N 1
ATOM 714 C CA . LEU A 1 94 ? 3.490 -4.335 5.080 1.00 91.88 94 LEU A CA 1
ATOM 715 C C . LEU A 1 94 ? 4.656 -4.870 4.255 1.00 91.88 94 LEU A C 1
ATOM 717 O O . LEU A 1 94 ? 5.787 -4.402 4.350 1.00 91.88 94 LEU A O 1
ATOM 721 N N . ASN A 1 95 ? 4.344 -5.823 3.392 1.00 93.25 95 ASN A N 1
ATOM 722 C CA . ASN A 1 95 ? 5.216 -6.401 2.390 1.00 93.25 95 ASN A CA 1
ATOM 723 C C . ASN A 1 95 ? 4.646 -6.058 1.013 1.00 93.25 95 ASN A C 1
ATOM 725 O O . ASN A 1 95 ? 3.488 -6.363 0.711 1.00 93.25 95 ASN A O 1
ATOM 729 N N . GLY A 1 96 ? 5.468 -5.415 0.193 1.00 93.75 96 GLY A N 1
ATOM 730 C CA . GLY A 1 96 ? 5.192 -5.140 -1.206 1.00 93.75 96 GLY A CA 1
ATOM 731 C C . GLY A 1 96 ? 5.905 -6.159 -2.077 1.00 93.75 96 GLY A C 1
ATOM 732 O O . GLY A 1 96 ? 7.114 -6.342 -1.940 1.00 93.75 96 GLY A O 1
ATOM 733 N N . LEU A 1 97 ? 5.169 -6.801 -2.977 1.00 93.25 97 LEU A N 1
ATOM 734 C CA . LEU A 1 97 ? 5.708 -7.701 -3.991 1.00 93.25 97 LEU A CA 1
ATOM 73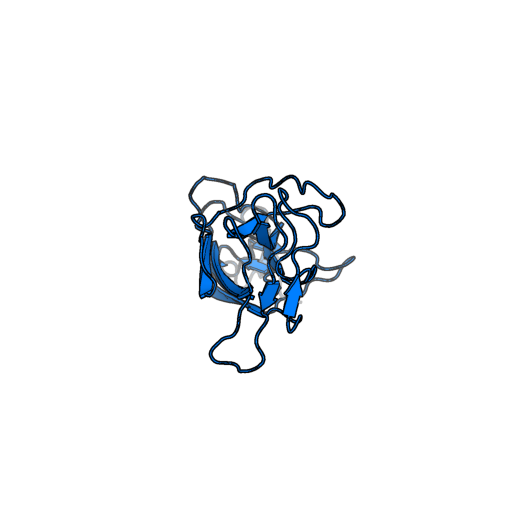5 C C . LEU A 1 97 ? 5.373 -7.158 -5.372 1.00 93.25 97 LEU A C 1
ATOM 737 O O . LEU A 1 97 ? 4.242 -6.744 -5.618 1.00 93.25 97 LEU A O 1
ATOM 741 N N . GLY A 1 98 ? 6.352 -7.192 -6.266 1.00 92.12 98 GLY A N 1
ATOM 742 C CA . GLY A 1 98 ? 6.235 -6.768 -7.655 1.00 92.12 98 GLY A CA 1
ATOM 743 C C . GLY A 1 98 ? 7.046 -7.669 -8.578 1.00 92.12 98 GLY A C 1
ATOM 744 O O . GLY A 1 98 ? 7.822 -8.509 -8.123 1.00 92.12 98 GLY A O 1
ATOM 745 N N . VAL A 1 99 ? 6.895 -7.488 -9.884 1.00 91.44 99 VAL A N 1
ATOM 746 C CA . VAL A 1 99 ? 7.690 -8.190 -10.892 1.00 91.44 99 VAL A CA 1
ATOM 747 C C . VAL A 1 99 ? 7.981 -7.265 -12.069 1.00 91.44 99 VAL A C 1
ATOM 749 O O . VAL A 1 99 ? 7.085 -6.604 -12.593 1.00 91.44 99 VAL A O 1
ATOM 752 N N . VAL A 1 100 ? 9.240 -7.231 -12.496 1.00 91.19 100 VAL A N 1
ATOM 753 C CA . VAL A 1 100 ? 9.648 -6.602 -13.757 1.00 91.19 100 VAL A CA 1
ATOM 754 C C . VAL A 1 100 ? 9.684 -7.693 -14.815 1.00 91.19 100 VAL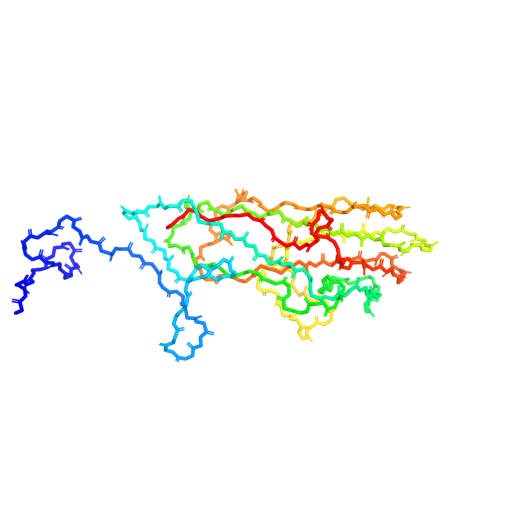 A C 1
ATOM 756 O O . VAL A 1 100 ? 10.472 -8.632 -14.697 1.00 91.19 100 VAL A O 1
ATOM 759 N N . THR A 1 101 ? 8.829 -7.598 -15.830 1.00 89.56 101 THR A N 1
ATOM 760 C CA . THR A 1 101 ? 8.729 -8.603 -16.900 1.00 89.56 101 THR A CA 1
ATOM 761 C C . THR A 1 101 ? 9.676 -8.312 -18.057 1.00 89.56 101 THR A C 1
ATOM 763 O O . THR A 1 101 ? 10.157 -9.244 -18.695 1.00 89.56 101 THR A O 1
ATOM 766 N N . ALA A 1 102 ? 9.984 -7.037 -18.305 1.00 88.38 102 ALA A N 1
ATOM 767 C CA . ALA A 1 102 ? 10.919 -6.613 -19.340 1.00 88.38 102 ALA A CA 1
ATOM 768 C C . ALA A 1 102 ? 11.754 -5.419 -18.865 1.00 88.38 102 ALA A C 1
ATOM 770 O O . ALA A 1 102 ? 11.217 -4.439 -18.341 1.00 88.38 102 ALA A O 1
ATOM 771 N N . MET A 1 103 ? 13.067 -5.524 -19.068 1.00 88.62 103 MET A N 1
ATOM 772 C CA . MET A 1 103 ? 14.070 -4.523 -18.714 1.00 88.62 103 MET A CA 1
ATOM 773 C C . MET A 1 103 ? 15.079 -4.431 -19.855 1.00 88.62 103 MET A C 1
ATOM 775 O O . MET A 1 103 ? 15.600 -5.456 -20.297 1.00 88.62 103 MET A O 1
ATOM 779 N N . THR A 1 104 ? 15.317 -3.219 -20.337 1.00 80.88 104 THR A N 1
ATOM 780 C CA . THR A 1 104 ? 16.193 -2.918 -21.476 1.00 80.88 104 THR A CA 1
ATOM 781 C C . THR A 1 104 ? 17.582 -2.480 -21.019 1.00 80.88 104 THR A C 1
ATOM 783 O O . THR A 1 104 ? 18.572 -2.951 -21.576 1.00 80.88 104 THR A O 1
ATOM 786 N N . ALA A 1 105 ? 17.670 -1.650 -19.974 1.00 81.75 105 ALA A N 1
ATOM 787 C CA . ALA A 1 105 ? 18.915 -1.224 -19.335 1.00 81.75 105 ALA A CA 1
ATOM 788 C C . ALA A 1 105 ? 18.686 -0.814 -17.863 1.00 81.75 105 ALA A C 1
ATOM 790 O O . ALA A 1 105 ? 17.571 -0.844 -17.366 1.00 81.75 105 ALA A O 1
ATOM 791 N N . ASN A 1 106 ? 19.743 -0.396 -17.156 1.00 90.62 106 ASN A N 1
ATOM 792 C CA . ASN A 1 106 ? 19.668 0.220 -15.821 1.00 90.62 106 ASN A CA 1
ATOM 793 C C . ASN A 1 106 ? 18.979 -0.647 -14.746 1.00 90.62 106 ASN A C 1
ATOM 795 O O . ASN A 1 106 ? 19.138 -1.866 -14.730 1.00 90.62 106 ASN A O 1
ATOM 799 N N . SER A 1 107 ? 18.305 -0.017 -13.776 1.00 91.69 107 SER A N 1
ATOM 800 C CA . SER A 1 107 ? 17.692 -0.707 -12.644 1.00 91.69 107 SER A CA 1
ATOM 801 C C . SER A 1 107 ? 16.272 -0.260 -12.330 1.00 91.69 107 SER A C 1
ATOM 803 O O . SER A 1 107 ? 15.853 0.864 -12.618 1.00 91.69 107 SER A O 1
ATOM 805 N N . SER A 1 108 ? 15.542 -1.176 -11.699 1.00 92.06 108 SER A N 1
ATOM 806 C CA . SER A 1 108 ? 14.245 -0.941 -11.072 1.00 92.06 108 SER A CA 1
ATOM 807 C C . SER A 1 108 ? 14.331 -1.056 -9.562 1.00 92.06 108 SER A C 1
ATOM 809 O O . SER A 1 108 ? 15.103 -1.853 -9.031 1.00 92.06 108 SER A O 1
ATOM 811 N N . MET A 1 109 ? 13.469 -0.315 -8.877 1.00 91.94 109 MET A N 1
ATOM 812 C CA . MET A 1 109 ? 13.239 -0.443 -7.442 1.00 91.94 109 MET A CA 1
ATOM 813 C C . MET A 1 109 ? 11.737 -0.503 -7.161 1.00 91.94 109 MET A C 1
ATOM 815 O O . MET A 1 109 ? 10.920 -0.003 -7.939 1.00 91.94 109 MET A O 1
ATOM 819 N N . LEU A 1 110 ? 11.391 -1.103 -6.027 1.00 93.06 110 LEU A N 1
ATOM 820 C CA . LEU A 1 110 ? 10.044 -1.150 -5.472 1.00 93.06 110 LEU A CA 1
ATOM 821 C C . LEU A 1 110 ? 10.025 -0.381 -4.153 1.00 93.06 110 LEU A C 1
ATOM 823 O O . LEU A 1 110 ? 11.002 -0.402 -3.407 1.00 93.06 110 LEU A O 1
ATOM 827 N N . GLY A 1 111 ? 8.912 0.262 -3.839 1.00 92.19 111 GLY A N 1
ATOM 828 C CA . GLY A 1 111 ? 8.741 0.962 -2.577 1.00 92.19 111 GLY A CA 1
ATOM 829 C C . GLY A 1 111 ? 7.312 0.907 -2.059 1.00 92.19 111 GLY A C 1
ATOM 830 O O . GLY A 1 111 ? 6.388 0.552 -2.791 1.00 92.19 111 GLY A O 1
ATOM 831 N N . ILE A 1 112 ? 7.135 1.263 -0.789 1.00 92.19 112 ILE A N 1
ATOM 832 C CA . ILE A 1 112 ? 5.818 1.533 -0.199 1.00 92.19 112 ILE A CA 1
ATOM 833 C C . ILE A 1 112 ? 5.785 3.003 0.187 1.00 92.19 112 ILE A C 1
ATOM 835 O O . ILE A 1 112 ? 6.457 3.389 1.137 1.00 92.19 112 ILE A O 1
ATOM 839 N N . GLY A 1 113 ? 5.031 3.813 -0.552 1.00 90.62 113 GLY A N 1
ATOM 840 C CA . GLY A 1 113 ? 4.834 5.230 -0.254 1.00 90.62 113 GLY A CA 1
ATOM 841 C C . GLY A 1 113 ? 3.701 5.442 0.749 1.00 90.62 113 GLY A C 1
ATOM 842 O O . GLY A 1 113 ? 2.664 4.791 0.643 1.00 90.62 113 GLY A O 1
ATOM 843 N N . ILE A 1 114 ? 3.886 6.366 1.693 1.00 89.44 114 ILE A N 1
ATOM 844 C CA . ILE A 1 114 ? 2.872 6.765 2.682 1.00 89.44 114 ILE A CA 1
ATOM 845 C C . ILE A 1 114 ? 2.307 8.128 2.288 1.00 89.44 114 ILE A C 1
ATOM 847 O O . ILE A 1 114 ? 3.083 9.053 2.048 1.00 89.44 114 ILE A O 1
ATOM 851 N N . ASP A 1 115 ? 0.979 8.230 2.215 1.00 87.88 115 ASP A N 1
ATOM 852 C CA . ASP A 1 115 ? 0.220 9.456 1.918 1.00 87.88 115 ASP A CA 1
ATOM 853 C C . ASP A 1 115 ? 0.745 10.226 0.703 1.00 87.88 115 ASP A C 1
ATOM 855 O O . ASP A 1 115 ? 0.827 11.455 0.687 1.00 87.88 115 ASP A O 1
ATOM 859 N N . ILE A 1 116 ? 1.133 9.475 -0.327 1.00 86.06 116 ILE A N 1
ATOM 860 C CA . ILE A 1 116 ? 1.636 10.048 -1.569 1.00 86.06 116 ILE A CA 1
ATOM 861 C C . ILE A 1 116 ? 0.511 10.753 -2.329 1.00 86.06 116 ILE A C 1
ATOM 863 O O . ILE A 1 116 ? -0.623 10.271 -2.382 1.00 86.06 116 ILE A O 1
ATOM 867 N N . ASN A 1 117 ? 0.847 11.871 -2.970 1.00 85.19 117 ASN A N 1
ATOM 868 C CA . ASN A 1 117 ? -0.048 12.504 -3.925 1.00 85.19 117 ASN A CA 1
ATOM 869 C C . ASN A 1 117 ? 0.162 11.898 -5.318 1.00 85.19 117 ASN A C 1
ATOM 871 O O . ASN A 1 117 ? 1.176 12.149 -5.963 1.00 85.19 117 ASN A O 1
ATOM 875 N N . LEU A 1 118 ? -0.823 11.130 -5.781 1.00 80.00 118 LEU A N 1
ATOM 876 C CA . LEU A 1 118 ? -0.798 10.455 -7.079 1.00 80.00 118 LEU A CA 1
ATOM 877 C C . LEU A 1 118 ? -0.900 11.409 -8.278 1.00 80.00 118 LEU A C 1
ATOM 879 O O . LEU A 1 118 ? -0.618 10.993 -9.398 1.00 80.00 118 LEU A O 1
ATOM 883 N N . SER A 1 119 ? -1.314 12.664 -8.068 1.00 76.81 119 SER A N 1
ATOM 884 C CA . SER A 1 119 ? -1.394 13.668 -9.137 1.00 76.81 119 SER A CA 1
ATOM 885 C C . SER A 1 119 ? -0.080 14.413 -9.375 1.00 76.81 119 SER A C 1
ATOM 887 O O . SER A 1 119 ? 0.013 15.165 -10.341 1.00 76.81 119 SER A O 1
ATOM 889 N N . GLU A 1 120 ? 0.917 14.244 -8.504 1.00 75.44 120 GLU A N 1
ATOM 890 C CA . GLU A 1 120 ? 2.195 14.953 -8.591 1.00 75.44 120 GLU A CA 1
ATOM 891 C C . GLU A 1 120 ? 3.269 14.052 -9.219 1.00 75.44 120 GLU A C 1
ATOM 893 O O . GLU A 1 120 ? 3.576 12.996 -8.664 1.00 75.44 120 GLU A O 1
ATOM 898 N N . PRO A 1 121 ? 3.900 14.452 -10.337 1.00 56.59 121 PRO A N 1
ATOM 899 C CA . PRO A 1 121 ? 4.817 13.593 -11.093 1.00 56.59 121 PRO A CA 1
ATOM 900 C C . PRO A 1 121 ? 6.107 13.234 -10.345 1.00 56.59 121 PRO A C 1
ATOM 902 O O . PRO A 1 121 ? 6.773 12.269 -10.705 1.00 56.59 121 PRO A O 1
ATOM 905 N N . LEU A 1 122 ? 6.465 13.990 -9.304 1.00 62.78 122 LEU A N 1
ATOM 906 C CA . LEU A 1 122 ? 7.620 13.703 -8.451 1.00 62.78 122 LEU A CA 1
ATOM 907 C C . LEU A 1 122 ? 7.246 13.043 -7.122 1.00 62.78 122 LEU A C 1
ATOM 909 O O . LEU A 1 122 ? 8.162 12.792 -6.348 1.00 62.78 122 LEU A O 1
ATOM 913 N N . MET A 1 123 ? 5.946 12.796 -6.876 1.00 66.19 123 MET A N 1
ATOM 914 C CA . MET A 1 123 ? 5.345 12.254 -5.649 1.00 66.19 123 MET A CA 1
ATOM 915 C C . MET A 1 123 ? 6.232 12.467 -4.416 1.00 66.19 123 MET A C 1
ATOM 917 O O . MET A 1 123 ? 7.099 11.637 -4.148 1.00 66.19 123 MET A O 1
ATOM 921 N N . ASN A 1 124 ? 6.023 13.542 -3.645 1.00 59.50 124 ASN A N 1
ATOM 922 C CA . ASN A 1 124 ? 6.734 13.724 -2.374 1.00 59.50 124 ASN A CA 1
ATOM 923 C C . ASN A 1 124 ? 6.528 12.477 -1.498 1.00 59.50 124 ASN A C 1
ATOM 925 O O . ASN A 1 124 ? 5.478 12.294 -0.882 1.00 59.50 124 ASN A O 1
ATOM 929 N N . VAL A 1 125 ? 7.517 11.584 -1.484 1.00 62.34 125 VAL A N 1
ATOM 930 C CA . VAL A 1 125 ? 7.479 10.339 -0.722 1.00 62.34 125 VAL A CA 1
ATOM 931 C C . VAL A 1 125 ? 7.818 10.691 0.715 1.00 62.34 125 VAL A C 1
ATOM 933 O O . VAL A 1 125 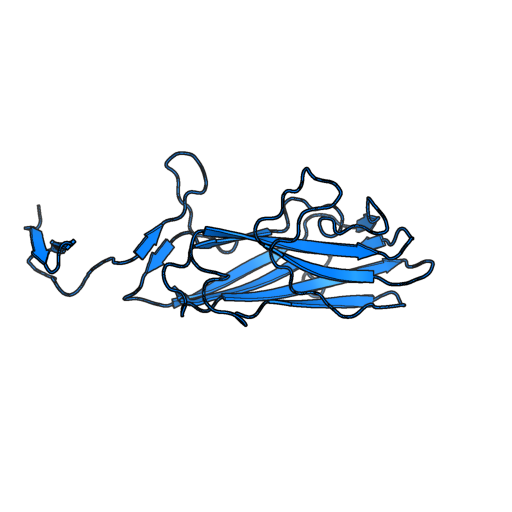? 8.956 10.551 1.152 1.00 62.34 125 VAL A O 1
ATOM 936 N N . ASN A 1 126 ? 6.809 11.186 1.439 1.00 57.97 126 ASN A N 1
ATOM 937 C CA . ASN A 1 126 ? 6.944 11.684 2.810 1.00 57.97 126 ASN A CA 1
ATOM 938 C C . ASN A 1 126 ? 7.622 10.672 3.742 1.00 57.97 126 ASN A C 1
ATOM 940 O O . ASN A 1 126 ? 8.340 11.081 4.648 1.00 57.97 126 ASN A O 1
ATOM 944 N N . ALA A 1 127 ? 7.456 9.367 3.487 1.00 60.09 127 ALA A N 1
ATOM 945 C CA . ALA A 1 127 ? 8.351 8.334 3.993 1.00 60.09 127 ALA A CA 1
ATOM 946 C C . ALA A 1 127 ? 8.116 7.004 3.261 1.00 60.09 127 ALA A C 1
ATOM 948 O O . ALA A 1 127 ? 7.175 6.282 3.598 1.00 60.09 127 ALA A O 1
ATOM 949 N N . ALA A 1 128 ? 8.953 6.663 2.278 1.00 66.88 128 ALA A N 1
ATOM 950 C CA . ALA A 1 128 ? 8.868 5.382 1.579 1.00 66.88 128 ALA A CA 1
ATOM 951 C C . ALA A 1 128 ? 9.926 4.379 2.063 1.00 66.88 128 ALA A C 1
ATOM 953 O O . ALA A 1 128 ? 11.083 4.744 2.253 1.00 66.88 128 ALA A O 1
ATOM 954 N N . ASP A 1 129 ? 9.542 3.112 2.235 1.00 80.81 129 ASP A N 1
ATOM 955 C CA . ASP A 1 129 ? 10.508 2.020 2.416 1.00 80.81 129 ASP A CA 1
ATOM 956 C C . ASP A 1 129 ? 10.855 1.430 1.050 1.00 80.81 129 ASP A C 1
ATOM 958 O O . ASP A 1 129 ? 9.970 0.974 0.321 1.00 80.81 129 ASP A O 1
ATOM 962 N N . LEU A 1 130 ? 12.139 1.485 0.693 1.00 83.88 130 LEU A N 1
ATOM 963 C CA . LEU A 1 130 ? 12.634 1.242 -0.660 1.00 83.88 130 LEU A CA 1
ATOM 964 C C . LEU A 1 130 ? 13.439 -0.058 -0.728 1.00 83.88 130 LEU A C 1
ATOM 966 O O . LEU A 1 130 ? 14.238 -0.358 0.161 1.00 83.88 130 LEU A O 1
ATOM 970 N N . SER A 1 131 ? 13.259 -0.817 -1.805 1.00 87.56 131 SER A N 1
ATOM 971 C CA . SER A 1 131 ? 14.107 -1.962 -2.123 1.00 87.56 131 SER A CA 1
ATOM 972 C C . SER A 1 131 ? 15.463 -1.508 -2.664 1.00 87.56 131 SER A C 1
ATOM 974 O O . SER A 1 131 ? 15.615 -0.403 -3.184 1.00 87.56 131 SER A O 1
ATOM 976 N N . ALA A 1 132 ? 16.444 -2.410 -2.635 1.00 87.69 132 ALA A N 1
ATOM 977 C CA . ALA A 1 132 ? 17.660 -2.235 -3.422 1.00 87.69 132 ALA A CA 1
ATOM 978 C C . ALA A 1 132 ? 17.338 -2.186 -4.936 1.00 87.69 132 ALA A C 1
ATOM 980 O O . ALA A 1 132 ? 16.338 -2.782 -5.362 1.00 87.69 132 ALA A O 1
ATOM 981 N N . PRO A 1 133 ? 18.169 -1.512 -5.755 1.00 91.00 133 PRO A N 1
ATOM 982 C CA . PRO A 1 133 ? 18.064 -1.575 -7.210 1.00 91.00 133 PRO A CA 1
ATOM 983 C C . PRO A 1 133 ? 18.281 -2.996 -7.730 1.00 91.00 133 PRO A C 1
ATOM 985 O O . PRO A 1 133 ? 19.202 -3.695 -7.307 1.00 91.00 133 PRO A O 1
ATOM 988 N N . VAL A 1 134 ? 17.472 -3.393 -8.709 1.00 91.31 134 VAL A N 1
ATOM 989 C CA . VAL A 1 134 ? 17.589 -4.664 -9.428 1.00 91.31 134 VAL A CA 1
ATOM 990 C C . VAL A 1 134 ? 17.851 -4.387 -10.903 1.00 91.31 134 VAL A C 1
ATOM 992 O O . VAL A 1 134 ? 17.124 -3.619 -11.523 1.00 91.31 134 VAL A O 1
ATOM 995 N N . TYR A 1 135 ? 18.880 -5.034 -11.452 1.00 92.88 135 TYR A N 1
ATOM 996 C CA . TYR A 1 135 ? 19.400 -4.823 -12.813 1.00 92.88 135 TYR A CA 1
ATOM 997 C C . TYR A 1 135 ? 19.028 -5.952 -13.789 1.00 92.88 135 TYR A C 1
ATOM 999 O O . TYR A 1 135 ? 19.695 -6.167 -14.799 1.00 92.88 135 TYR A O 1
ATOM 1007 N N . LYS A 1 136 ? 18.010 -6.748 -13.452 1.00 90.69 136 LYS A N 1
ATOM 1008 C CA . LYS A 1 136 ? 17.502 -7.829 -14.300 1.00 90.69 136 LYS A CA 1
ATOM 1009 C C . LYS A 1 136 ? 15.994 -8.016 -14.111 1.00 90.69 136 LYS A C 1
ATOM 1011 O O . LYS A 1 136 ? 15.495 -7.720 -13.023 1.00 90.69 136 LYS A O 1
ATOM 1016 N N . PRO A 1 137 ? 15.271 -8.542 -15.115 1.00 90.00 137 PRO A N 1
ATOM 1017 C CA . PRO A 1 137 ? 13.883 -8.957 -14.944 1.00 90.00 137 PRO A CA 1
ATOM 1018 C C . PRO A 1 137 ? 13.727 -9.978 -13.811 1.00 90.00 137 PRO A C 1
ATOM 1020 O O . PRO A 1 137 ? 14.616 -10.801 -13.568 1.00 90.00 137 PRO A O 1
ATOM 1023 N N . GLY A 1 138 ? 12.587 -9.934 -13.128 1.00 88.81 138 GLY A N 1
ATOM 1024 C CA . GLY A 1 138 ? 12.286 -10.826 -12.014 1.00 88.81 138 GLY A CA 1
ATOM 1025 C C . GLY A 1 138 ? 11.507 -10.161 -10.887 1.00 88.81 138 GLY A C 1
ATOM 1026 O O . GLY A 1 138 ? 10.962 -9.065 -11.032 1.00 88.81 138 GLY A O 1
ATOM 1027 N N . ALA A 1 139 ? 11.432 -10.873 -9.763 1.00 89.06 139 ALA A N 1
ATOM 1028 C CA . ALA A 1 139 ? 10.698 -10.435 -8.587 1.00 89.06 139 ALA A CA 1
ATOM 1029 C C . ALA A 1 139 ? 11.370 -9.234 -7.908 1.00 89.06 139 ALA A C 1
ATOM 1031 O O . ALA A 1 139 ? 12.593 -9.168 -7.775 1.00 89.06 139 ALA A O 1
ATOM 1032 N N . LEU A 1 140 ? 10.535 -8.318 -7.431 1.00 91.69 140 LEU A N 1
ATOM 1033 C CA . LEU A 1 140 ? 10.895 -7.208 -6.565 1.00 91.69 140 LEU A CA 1
ATOM 1034 C C . LEU A 1 140 ? 10.157 -7.362 -5.238 1.00 91.69 140 LEU A C 1
ATOM 1036 O O . LEU A 1 140 ? 8.992 -7.761 -5.208 1.00 91.69 140 LEU A O 1
ATOM 1040 N N . SER A 1 141 ? 10.815 -6.991 -4.146 1.00 92.38 141 SER A N 1
ATOM 1041 C CA . SER A 1 141 ? 10.209 -7.006 -2.819 1.00 92.38 141 SER A CA 1
ATOM 1042 C C . SER A 1 141 ? 10.652 -5.804 -2.003 1.00 92.38 141 SER A C 1
ATOM 1044 O O . SER A 1 141 ? 11.825 -5.433 -2.026 1.00 92.38 141 SER A O 1
ATOM 1046 N N . THR A 1 142 ? 9.734 -5.245 -1.229 1.00 92.75 142 THR A N 1
ATOM 1047 C CA . THR A 1 142 ? 10.014 -4.222 -0.221 1.00 92.75 142 THR A CA 1
ATOM 1048 C C . THR A 1 142 ? 9.217 -4.531 1.041 1.00 92.75 142 THR A C 1
ATOM 1050 O O . THR A 1 142 ? 8.182 -5.200 0.984 1.00 92.75 142 THR A O 1
ATOM 1053 N N . ARG A 1 143 ? 9.697 -4.056 2.187 1.00 91.25 143 ARG A N 1
ATOM 1054 C CA . ARG A 1 143 ? 9.046 -4.252 3.479 1.00 91.25 143 ARG A CA 1
ATOM 1055 C C . ARG A 1 143 ? 9.051 -2.947 4.248 1.00 91.25 143 ARG A C 1
ATOM 1057 O O . ARG A 1 143 ? 10.106 -2.364 4.480 1.00 91.25 143 ARG A O 1
ATOM 1064 N N . LEU A 1 144 ? 7.868 -2.545 4.679 1.00 88.00 144 LEU A N 1
ATOM 1065 C CA . LEU A 1 144 ? 7.659 -1.449 5.600 1.00 88.00 144 LEU A CA 1
ATOM 1066 C C . LEU A 1 144 ? 7.494 -2.027 7.003 1.00 88.00 144 LEU A C 1
ATOM 1068 O O . LEU A 1 144 ? 6.626 -2.863 7.260 1.00 88.00 144 LEU A O 1
ATOM 1072 N N . GLN A 1 145 ? 8.370 -1.578 7.896 1.00 76.19 145 GLN A N 1
ATOM 1073 C CA . GLN A 1 145 ? 8.316 -1.865 9.324 1.00 76.19 145 GLN A CA 1
ATOM 1074 C C . GLN A 1 145 ? 8.388 -0.545 10.081 1.00 76.19 145 GLN A C 1
ATOM 1076 O O . GLN A 1 145 ? 9.063 0.392 9.645 1.00 76.19 145 GLN A O 1
ATOM 1081 N N . ASN A 1 146 ? 7.724 -0.476 11.231 1.00 69.19 146 ASN A N 1
ATOM 1082 C CA . ASN A 1 146 ? 7.789 0.688 12.102 1.00 69.19 146 ASN A CA 1
ATOM 1083 C C . ASN A 1 146 ? 9.206 0.852 12.680 1.00 69.19 146 ASN A C 1
ATOM 1085 O O . ASN A 1 146 ? 9.561 0.231 13.676 1.00 69.19 146 ASN A O 1
ATOM 1089 N N . ARG A 1 147 ? 10.052 1.640 12.006 1.00 57.50 147 ARG A N 1
ATOM 1090 C CA . ARG A 1 147 ? 11.443 1.903 12.421 1.00 57.50 147 ARG A CA 1
ATOM 1091 C C . ARG A 1 147 ? 11.596 3.175 13.254 1.00 57.50 147 ARG A C 1
ATOM 1093 O O . ARG A 1 147 ? 12.652 3.377 13.843 1.00 57.50 147 ARG A O 1
ATOM 1100 N N . VAL A 1 148 ? 10.582 4.045 13.272 1.00 65.31 148 VAL A N 1
ATOM 1101 C CA . VAL A 1 148 ? 10.638 5.363 13.919 1.00 65.31 148 VAL A CA 1
ATOM 1102 C C . VAL A 1 148 ? 9.287 5.685 14.546 1.00 65.31 148 VAL A C 1
ATOM 1104 O O . VAL A 1 148 ? 8.256 5.604 13.882 1.00 65.31 148 VAL A O 1
ATOM 1107 N N . ALA A 1 149 ? 9.317 6.111 15.807 1.00 65.44 149 ALA A N 1
ATOM 1108 C CA . ALA A 1 149 ? 8.149 6.574 16.540 1.00 65.44 149 ALA A CA 1
ATOM 1109 C C . ALA A 1 149 ? 7.314 7.600 15.737 1.00 65.44 149 ALA A C 1
ATOM 1111 O O . ALA A 1 149 ? 7.845 8.538 15.150 1.00 65.44 149 ALA A O 1
ATOM 1112 N N . ASN A 1 150 ? 5.995 7.434 15.782 1.00 70.38 150 ASN A N 1
ATOM 1113 C CA . ASN A 1 150 ? 4.912 8.280 15.280 1.00 70.38 150 ASN A CA 1
ATOM 1114 C C . ASN A 1 150 ? 4.696 8.277 13.763 1.00 70.38 150 ASN A C 1
ATOM 1116 O O . ASN A 1 150 ? 3.719 8.864 13.311 1.00 70.38 150 ASN A O 1
ATOM 1120 N N . ARG A 1 151 ? 5.524 7.581 12.972 1.00 74.81 151 ARG A N 1
ATOM 1121 C CA . ARG A 1 151 ? 5.385 7.543 11.500 1.00 74.81 151 ARG A CA 1
ATOM 1122 C C . ARG A 1 151 ? 4.067 6.922 11.017 1.00 74.81 151 ARG A C 1
ATOM 1124 O O . ARG A 1 151 ? 3.680 7.140 9.877 1.00 74.81 151 ARG A O 1
ATOM 1131 N N . MET A 1 152 ? 3.424 6.111 11.854 1.00 79.94 152 MET A N 1
ATOM 1132 C CA . MET A 1 152 ? 2.224 5.347 11.499 1.00 79.94 152 MET A CA 1
ATOM 1133 C C . MET A 1 152 ? 0.981 5.787 12.275 1.00 79.94 152 MET A C 1
ATOM 1135 O O . MET A 1 152 ? -0.066 5.165 12.105 1.00 79.94 152 MET A O 1
ATOM 1139 N N . LEU A 1 153 ? 1.101 6.802 13.143 1.00 86.06 153 LEU A N 1
ATOM 1140 C CA . LEU A 1 153 ? 0.021 7.264 14.013 1.00 86.06 153 LEU A CA 1
ATOM 1141 C C . LEU A 1 153 ? -1.026 8.049 13.220 1.00 86.06 153 LEU A C 1
ATOM 1143 O O . LEU A 1 153 ? -0.714 9.065 12.608 1.00 86.06 153 LEU A O 1
ATOM 1147 N N . GLY A 1 154 ? -2.289 7.657 13.355 1.00 88.31 154 GLY A N 1
ATOM 1148 C CA . GLY A 1 154 ? -3.401 8.276 12.645 1.00 88.31 154 GLY A CA 1
ATOM 1149 C C . GLY A 1 154 ? -3.817 7.465 11.424 1.00 88.31 154 GLY A C 1
ATOM 1150 O O . GLY A 1 154 ? -3.566 6.263 11.346 1.00 88.31 154 GLY A O 1
ATOM 1151 N N . LEU A 1 155 ? -4.541 8.111 10.511 1.00 90.94 155 LEU A N 1
ATOM 1152 C CA . LEU A 1 155 ? -5.020 7.501 9.274 1.00 90.94 155 LEU A CA 1
ATOM 1153 C C . LEU A 1 155 ? -3.991 7.712 8.167 1.00 90.94 155 LEU A C 1
ATOM 1155 O O . LEU A 1 155 ? -3.714 8.854 7.812 1.00 90.94 155 LEU A O 1
ATOM 1159 N N . HIS A 1 156 ? -3.521 6.616 7.580 1.00 90.38 156 HIS A N 1
ATOM 1160 C CA . HIS A 1 156 ? -2.558 6.639 6.486 1.00 90.38 156 HIS A CA 1
ATOM 1161 C C . HIS A 1 156 ? -2.988 5.749 5.321 1.00 90.38 156 HIS A C 1
ATOM 1163 O O . HIS A 1 156 ? -3.642 4.713 5.502 1.00 90.38 156 HIS A O 1
ATOM 1169 N N . SER A 1 157 ? -2.573 6.143 4.119 1.00 91.50 157 SER A N 1
ATOM 1170 C CA . SER A 1 157 ? -2.669 5.352 2.894 1.00 91.50 157 SER A CA 1
ATOM 1171 C C . SER A 1 157 ? -1.289 4.904 2.425 1.00 91.50 157 SER A C 1
ATOM 1173 O O . SER A 1 157 ? -0.392 5.718 2.209 1.00 91.50 157 SER A O 1
ATOM 1175 N N . TYR A 1 158 ? -1.132 3.601 2.219 1.00 92.94 158 TYR A N 1
ATOM 1176 C CA . TYR A 1 158 ? 0.115 2.962 1.814 1.00 92.94 158 TYR A CA 1
ATOM 1177 C C . TYR A 1 158 ? -0.021 2.458 0.387 1.00 92.94 158 TYR A C 1
ATOM 1179 O O . TYR A 1 158 ? -0.829 1.567 0.132 1.00 92.94 158 TYR A O 1
ATOM 1187 N N . HIS A 1 159 ? 0.778 2.998 -0.527 1.00 93.25 159 HIS A N 1
ATOM 1188 C CA . HIS A 1 159 ? 0.734 2.674 -1.952 1.00 93.25 159 HIS A CA 1
ATOM 1189 C C . HIS A 1 159 ? 1.975 1.895 -2.365 1.00 93.25 159 HIS A C 1
ATOM 1191 O O . HIS A 1 159 ? 3.091 2.252 -1.979 1.00 93.25 159 HIS A O 1
ATOM 1197 N N . LEU A 1 160 ? 1.799 0.870 -3.198 1.00 93.38 160 LEU A N 1
ATOM 1198 C CA . LEU A 1 160 ? 2.934 0.227 -3.848 1.00 93.38 160 LEU A CA 1
ATOM 1199 C C . LEU A 1 160 ? 3.424 1.112 -4.996 1.00 93.38 160 LEU A C 1
ATOM 1201 O O . LEU A 1 160 ? 2.654 1.470 -5.888 1.00 93.38 160 LEU A O 1
ATOM 1205 N N . ILE A 1 161 ? 4.709 1.446 -4.979 1.00 92.25 161 ILE A N 1
ATOM 1206 C CA . ILE A 1 161 ? 5.329 2.354 -5.944 1.00 92.25 161 ILE A CA 1
ATOM 1207 C C . ILE A 1 161 ? 6.556 1.721 -6.586 1.00 92.25 161 ILE A C 1
ATOM 1209 O O . ILE A 1 161 ? 7.204 0.846 -6.011 1.00 92.25 161 ILE A O 1
ATOM 1213 N N . THR A 1 162 ? 6.887 2.181 -7.782 1.00 91.19 162 THR A N 1
ATOM 1214 C CA . THR A 1 162 ? 8.043 1.736 -8.559 1.00 91.19 162 THR A CA 1
ATOM 1215 C C . THR A 1 162 ? 8.881 2.910 -9.001 1.00 91.19 162 THR A C 1
ATOM 1217 O O . THR A 1 162 ? 8.371 4.010 -9.199 1.00 91.19 162 THR A O 1
ATOM 1220 N N . TYR A 1 163 ? 10.159 2.632 -9.211 1.00 89.81 163 TYR A N 1
ATOM 1221 C CA . TYR A 1 163 ? 11.115 3.554 -9.797 1.00 89.81 163 TYR A CA 1
ATOM 1222 C C . TYR A 1 163 ? 11.910 2.827 -10.876 1.00 89.81 163 TYR A C 1
ATOM 1224 O O . TYR A 1 163 ? 12.266 1.655 -10.707 1.00 89.81 163 TYR A O 1
ATOM 1232 N N . THR A 1 164 ? 12.218 3.521 -11.968 1.00 90.12 164 THR A N 1
ATOM 1233 C CA . THR A 1 164 ? 13.161 3.053 -12.990 1.00 90.12 164 THR A CA 1
ATOM 1234 C C . THR A 1 164 ? 14.215 4.121 -13.232 1.00 90.12 164 THR A C 1
ATOM 1236 O O . THR A 1 164 ? 13.903 5.302 -13.384 1.00 90.12 164 THR A O 1
ATOM 1239 N N . VAL A 1 165 ? 15.482 3.719 -13.254 1.00 89.69 165 VAL A N 1
ATOM 1240 C CA . VAL A 1 165 ? 16.597 4.636 -13.515 1.00 89.69 165 VAL A CA 1
ATOM 1241 C C . VAL A 1 165 ? 16.675 4.906 -15.017 1.00 89.69 165 VAL A C 1
ATOM 1243 O O . VAL A 1 165 ? 17.026 4.004 -15.769 1.00 89.69 165 VAL A O 1
ATOM 1246 N N . ASN A 1 166 ? 16.394 6.145 -15.438 1.00 83.88 166 ASN A N 1
ATOM 1247 C CA . ASN A 1 166 ? 16.641 6.672 -16.794 1.00 83.88 166 ASN A CA 1
ATOM 1248 C C . ASN A 1 166 ? 16.160 5.783 -17.963 1.00 83.88 166 ASN A C 1
ATOM 1250 O O . ASN A 1 166 ? 16.719 5.851 -19.054 1.00 83.88 166 ASN A O 1
ATOM 1254 N N . ASP A 1 167 ? 15.155 4.936 -17.739 1.00 82.00 167 ASP A N 1
ATOM 1255 C CA . ASP A 1 167 ? 14.605 4.017 -18.737 1.00 82.00 167 ASP A CA 1
ATOM 1256 C C . ASP A 1 167 ? 13.165 3.624 -18.364 1.00 82.00 167 ASP A C 1
ATOM 1258 O O . ASP A 1 167 ? 12.716 3.855 -17.238 1.00 82.00 167 ASP A O 1
ATOM 1262 N N . SER A 1 168 ? 12.425 3.042 -19.301 1.00 84.25 168 SER A N 1
ATOM 1263 C CA . SER A 1 168 ? 11.048 2.583 -19.128 1.00 84.25 168 SER A CA 1
ATOM 1264 C C . SER A 1 168 ? 11.012 1.062 -19.018 1.00 84.25 168 SER A C 1
ATOM 1266 O O . SER A 1 168 ? 11.236 0.353 -19.992 1.00 84.25 168 SER A O 1
ATOM 1268 N N . HIS A 1 169 ? 10.714 0.532 -17.830 1.00 91.06 169 HIS A N 1
ATOM 1269 C CA . HIS A 1 169 ? 10.607 -0.918 -17.619 1.00 91.06 169 HIS A CA 1
ATOM 1270 C C . HIS A 1 169 ? 9.156 -1.352 -17.543 1.00 91.06 169 HIS A C 1
ATOM 1272 O O . HIS A 1 169 ? 8.287 -0.578 -17.138 1.00 91.06 169 HIS A O 1
ATOM 1278 N N . THR A 1 170 ? 8.899 -2.603 -17.910 1.00 91.69 170 THR A N 1
ATOM 1279 C CA . THR A 1 170 ? 7.549 -3.154 -17.863 1.00 91.69 170 THR A CA 1
ATOM 1280 C C . THR A 1 170 ? 7.337 -3.968 -16.600 1.00 91.69 170 THR A C 1
ATOM 1282 O O . THR A 1 170 ? 8.104 -4.884 -16.301 1.00 91.69 170 THR A O 1
ATOM 1285 N N . PHE A 1 171 ? 6.282 -3.632 -15.867 1.00 90.94 171 PHE A N 1
ATOM 1286 C CA . PHE A 1 171 ? 5.898 -4.272 -14.620 1.00 90.94 171 PHE A CA 1
ATOM 1287 C C . PHE A 1 171 ? 4.664 -5.132 -14.847 1.00 90.94 171 PHE A C 1
ATOM 1289 O O . PHE A 1 171 ? 3.690 -4.694 -15.460 1.00 90.94 171 PHE A O 1
ATOM 1296 N N . GLY A 1 172 ? 4.720 -6.370 -14.371 1.00 86.69 172 GLY A N 1
ATOM 1297 C CA . GLY A 1 172 ? 3.614 -7.314 -14.484 1.00 86.69 172 GLY A CA 1
ATOM 1298 C C . GLY A 1 172 ? 2.695 -7.230 -13.275 1.00 86.69 172 GLY A C 1
ATOM 1299 O O . GLY A 1 172 ? 3.156 -7.175 -12.142 1.00 86.69 172 GLY A O 1
ATOM 1300 N N . GLY A 1 173 ? 1.392 -7.267 -13.487 1.00 75.25 173 GLY A N 1
ATOM 1301 C CA . GLY A 1 173 ? 0.484 -7.835 -12.504 1.00 75.25 173 GLY A CA 1
ATOM 1302 C C . GLY A 1 173 ? 0.445 -9.347 -12.624 1.00 75.25 173 GLY A C 1
ATOM 1303 O O . GLY A 1 173 ? 1.260 -9.976 -13.301 1.00 75.25 173 GLY A O 1
ATOM 1304 N N . THR A 1 174 ? -0.547 -9.948 -11.985 1.00 64.12 174 THR A N 1
ATOM 1305 C CA . THR A 1 174 ? -0.636 -11.400 -11.921 1.00 64.12 174 THR A CA 1
ATOM 1306 C C . THR A 1 174 ? -1.911 -11.919 -12.552 1.00 64.12 174 THR A C 1
ATOM 1308 O O . THR A 1 174 ? -3.000 -11.471 -12.214 1.00 64.12 174 THR A O 1
ATOM 1311 N N . VAL A 1 175 ? -1.766 -12.944 -13.396 1.00 51.75 175 VAL A N 1
ATOM 1312 C CA . VAL A 1 175 ? -2.875 -13.693 -14.013 1.00 51.75 175 VAL A CA 1
ATOM 1313 C C . VAL A 1 175 ? -3.221 -14.976 -13.224 1.00 51.75 175 VAL A C 1
ATOM 1315 O O . VAL A 1 175 ? -4.300 -15.534 -13.388 1.00 51.75 175 VAL A O 1
ATOM 1318 N N . ILE A 1 176 ? -2.328 -15.446 -12.334 1.00 53.16 176 ILE A N 1
ATOM 1319 C CA . ILE A 1 176 ? -2.439 -16.717 -11.587 1.00 53.16 176 ILE A CA 1
ATOM 1320 C C . ILE A 1 176 ? -2.180 -16.507 -10.078 1.00 53.16 176 ILE A C 1
ATOM 1322 O O . ILE A 1 176 ? -1.105 -16.021 -9.732 1.00 53.16 176 ILE A O 1
ATOM 1326 N N . PRO A 1 177 ? -3.067 -16.920 -9.148 1.00 53.69 177 PRO A N 1
ATOM 1327 C CA . PRO A 1 177 ? -3.016 -16.544 -7.723 1.00 53.69 177 PRO A CA 1
ATOM 1328 C C . PRO A 1 177 ? -1.677 -16.737 -6.985 1.00 53.69 177 PRO A C 1
ATOM 1330 O O . PRO A 1 177 ? -1.399 -16.016 -6.027 1.00 53.69 177 PRO A O 1
ATOM 1333 N N . GLN A 1 178 ? -0.840 -17.678 -7.421 1.00 52.62 178 GLN A N 1
ATOM 1334 C CA . GLN A 1 178 ? 0.451 -18.017 -6.804 1.00 52.62 178 GLN A CA 1
ATOM 1335 C C . GLN A 1 178 ? 1.537 -16.953 -7.026 1.00 52.62 178 GLN A C 1
ATOM 1337 O O . GLN A 1 178 ? 2.425 -16.813 -6.194 1.00 52.62 178 GLN A O 1
ATOM 1342 N N . ASN A 1 179 ? 1.428 -16.162 -8.096 1.00 59.75 179 ASN A N 1
ATOM 1343 C CA . ASN A 1 179 ? 2.386 -15.104 -8.424 1.00 59.75 179 ASN A CA 1
ATOM 1344 C C . ASN A 1 179 ? 1.857 -13.716 -8.049 1.00 59.75 179 ASN A C 1
ATOM 1346 O O . ASN A 1 179 ? 2.328 -12.733 -8.608 1.00 59.75 179 ASN A O 1
ATOM 1350 N N . SER A 1 180 ? 0.813 -13.635 -7.208 1.00 70.44 180 SER A N 1
ATOM 1351 C CA . SER A 1 180 ? 0.040 -12.403 -6.987 1.00 70.44 180 SER A CA 1
ATOM 1352 C C . SER A 1 180 ? 0.921 -11.281 -6.449 1.00 70.44 180 SER A C 1
ATOM 1354 O O . SER A 1 180 ? 1.391 -11.364 -5.318 1.00 70.44 180 SER A O 1
ATOM 1356 N N . VAL A 1 181 ? 1.106 -10.225 -7.239 1.00 88.25 181 VAL A N 1
ATOM 1357 C CA . VAL A 1 181 ? 1.821 -9.011 -6.829 1.00 88.25 181 VAL A CA 1
ATOM 1358 C C . VAL A 1 181 ? 0.871 -8.029 -6.146 1.00 88.25 181 VAL A C 1
ATOM 1360 O O . VAL A 1 181 ? -0.339 -8.013 -6.401 1.00 88.25 181 VAL A O 1
ATOM 1363 N N . GLY A 1 182 ? 1.418 -7.197 -5.269 1.00 92.50 182 GLY A N 1
ATOM 1364 C CA . GLY A 1 182 ? 0.661 -6.210 -4.516 1.00 92.50 182 GLY A CA 1
ATOM 1365 C C . GLY A 1 182 ? 1.173 -6.032 -3.095 1.00 92.50 182 GLY A C 1
ATOM 1366 O O . GLY A 1 182 ? 2.341 -6.271 -2.795 1.00 92.50 182 GLY A O 1
ATOM 1367 N N . LEU A 1 183 ? 0.273 -5.600 -2.222 1.00 94.06 183 LEU A N 1
ATOM 1368 C CA . LEU A 1 183 ? 0.528 -5.362 -0.809 1.00 94.06 183 LEU A CA 1
ATOM 1369 C C . LEU A 1 183 ? -0.089 -6.478 0.027 1.00 94.06 183 LEU A C 1
ATOM 1371 O O . LEU A 1 183 ? -1.220 -6.911 -0.213 1.00 94.06 183 LEU A O 1
ATOM 1375 N N . SER A 1 184 ? 0.640 -6.908 1.048 1.00 93.75 184 SER A N 1
ATOM 1376 C CA . SER A 1 184 ? 0.159 -7.843 2.062 1.00 93.75 184 SER A CA 1
ATOM 1377 C C . SER A 1 184 ? 0.782 -7.527 3.413 1.00 93.75 184 SER A C 1
ATOM 1379 O O . SER A 1 184 ? 1.882 -6.992 3.473 1.00 93.75 184 SER A O 1
ATOM 1381 N N . GLY A 1 185 ? 0.104 -7.850 4.502 1.00 92.19 185 GLY A N 1
ATOM 1382 C CA . GLY A 1 185 ? 0.611 -7.564 5.834 1.00 92.19 185 GLY A CA 1
ATOM 1383 C C . GLY A 1 185 ? -0.506 -7.522 6.852 1.00 92.19 185 GLY A C 1
ATOM 1384 O O . GLY A 1 185 ? -1.489 -8.258 6.722 1.00 92.19 185 GLY A O 1
ATOM 1385 N N . TRP A 1 186 ? -0.357 -6.679 7.864 1.00 90.69 186 TRP A N 1
ATOM 1386 C CA . TRP A 1 186 ? -1.287 -6.616 8.982 1.00 90.69 186 TRP A CA 1
ATOM 1387 C C . TRP A 1 186 ? -1.122 -5.347 9.823 1.00 90.69 186 TRP A C 1
ATOM 1389 O O . TRP A 1 186 ? -0.117 -4.644 9.729 1.00 90.69 186 TRP A O 1
ATOM 1399 N N . VAL A 1 187 ? -2.127 -5.086 10.658 1.00 88.44 187 VAL A N 1
ATOM 1400 C CA . VAL A 1 187 ? -2.098 -4.084 11.732 1.00 88.44 187 VAL A CA 1
ATOM 1401 C C . VAL A 1 187 ? -2.536 -4.714 13.053 1.00 88.44 187 VAL A C 1
ATOM 1403 O O . VAL A 1 187 ? -3.432 -5.561 13.055 1.00 88.44 187 VAL A O 1
ATOM 1406 N N . ALA A 1 188 ? -1.90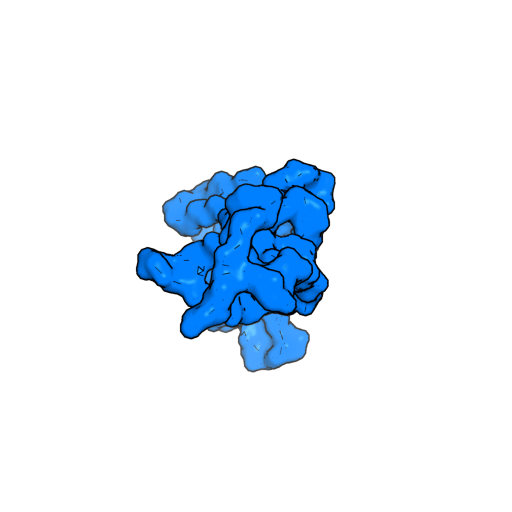6 -4.310 14.156 1.00 81.94 188 ALA A N 1
ATOM 1407 C CA . ALA A 1 188 ? -2.393 -4.553 15.511 1.00 81.94 188 ALA A CA 1
ATOM 1408 C C . ALA A 1 188 ? -3.386 -3.457 15.924 1.00 81.94 188 ALA A C 1
ATOM 1410 O O . ALA A 1 188 ? -3.006 -2.293 16.099 1.00 81.94 188 ALA A O 1
ATOM 1411 N N . GLY A 1 189 ? -4.654 -3.829 16.105 1.00 69.50 189 GLY A N 1
ATOM 1412 C CA . GLY A 1 189 ? -5.695 -2.912 16.575 1.00 69.50 189 GLY A CA 1
ATOM 1413 C C . GLY A 1 189 ? -7.094 -3.479 16.580 1.00 69.50 189 GLY A C 1
ATOM 1414 O O . GLY A 1 189 ? -7.269 -4.658 16.208 1.00 69.50 189 GLY A O 1
#

pLDDT: mean 83.08, std 10.74, range [51.75, 94.62]

Sequence (189 aa):
MTPTQWLDGVLVSAESPAYRYLGTIGLTANGVTKDTVTDRMVWNLNHPMHRPLRKLCSVTQNTNAVPGAWVPYAQDANLAVRVVTGLNSAEVELNGLGVVTAMTANSSMLGIGIDINLSEPLMNVNAADLSAPVYKPGALSTRLQNRVANRMLGLHSYHLITYTVNDSHTFGGTVIPQNSVGLSGWVAG

Foldseek 3Di:
DQDWDDDPNDIDRPVCNVDDFPWFFDAPDVVDGDDDLQEHGIAGPVAWDWHKHDDFQPDFKAKDPDAPAKAFFRNRPVLKGKHADAAQPKWWKKKFKWWFPDDDFAWKKKKKAKPWDNVDRRTPRVDIFIFDTDTDTTMYMTMDTSPDGPPRHGMIMIGIIMHGHPDMIMIGADPDPVRTGGMITTITD

Secondary structure (DSSP, 8-state):
---EEEETTEEEETT-TT----EEE--SBTTB--B-SSEE-EEETTS--EEEEEEE---SEEE-SSTTSEEEGGG-TT-EEEEEESSTT--EEEEEEEEEEE--SS-EEEEEEES--TTSTT---TT-EEPPPB-SSEEEEEEE---STTTT-EEEEEEEEEEESSS--EEE--SSGGG--EEEEEEE-

Radius of gyration: 19.51 Å; chains: 1; bounding box: 52×33×56 Å